Protein AF-0000000072325597 (afdb_homodimer)

pLDDT: mean 78.58, std 28.53, range [17.61, 98.69]

Sequence (348 aa):
MSVFYRLSKVTSPKAKGYGKWYPRAVITQTVDTEMLATIMQRNCTLKKADIVAVISELIETMADQLQDSKRVKLNGFGSFKIGIRGEGADSAADFSISKNIKGLHVLFQPEVKTDGSGLRQKTFITGCSVQEAPKNDVDTTKPANSGSNGGGNGGSTQPSNGGNGGGSHEPIGDMSVFYRLSKVTSPKAKGYGKWYPRAVITQTVDTEMLATIMQRNCTLKKADIVAVISELIETMADQLQDSKRVKLNGFGSFKIGIRGEGADSAADFSISKNIKGLHVLFQPEVKTDGSGLRQKTFITGCSVQEAPKNDVDTTKPANSGSNGGGNGGSTQPSNGGNGGGSHEPIGD

Radius of gyration: 39.29 Å; Cα contacts (8 Å, |Δi|>4): 545; chains: 2; bounding box: 82×111×163 Å

InterPro domains:
  IPR010992 Integration host factor (IHF)-like DNA-binding domain superfamily [G3DSA:4.10.520.10] (32-102)
  IPR010992 Integration host factor (IHF)-like DNA-binding domain superfamily [SSF47729] (31-90)
  IPR041607 HU domain fused to wHTH, Ig, or Glycine-rich motif [PF18291] (1-114)

Foldseek 3Di:
DAWAWDWDAACDPVDDRHRHIDTDTDDDDDDDLQNVLVVVVVVDVDHSVVSSVVVVVVVVVCVVQQVVQDWDQDPLFWIKHKDWDFADDPDPVRDDCVHTTPDMDMDTDFDWDQDPVRDTDTRPCVPHHYDYDDPPCPVPVPPPPPPPPPPPPDDPPPDDDDDDDDDDDDDPPD/DAWAWDWDAACDPPDDRHRHIDTDTDDDDDDDLQNVLVVVVVVDVDHSVVSSVVVVVVVVVCVVQQVVQHKDQDPLFWIKHKDWDFADDPDPVRDDCVHTTPDMDMDTDFDWDQDPVRDTDTRPCVPHHYDYDDPPCPVPVPPPPPPPPPPPPDDPDDDDDDDPDDDDDDDDDD

Structure (mmCIF, N/CA/C/O backbone):
data_AF-0000000072325597-model_v1
#
loop_
_entity.id
_entity.type
_entity.pdbx_description
1 polymer 'DNA-binding protein'
#
loop_
_atom_site.group_PDB
_atom_site.id
_atom_site.type_symbol
_atom_site.label_atom_id
_atom_site.label_alt_id
_atom_site.label_comp_id
_atom_site.label_asym_id
_atom_site.label_entity_id
_atom_site.label_seq_id
_atom_site.pdbx_PDB_ins_code
_atom_site.Cartn_x
_atom_site.Cartn_y
_atom_site.Cartn_z
_atom_site.occupancy
_atom_site.B_iso_or_equiv
_atom_site.auth_seq_id
_atom_site.auth_comp_id
_atom_site.auth_asym_id
_atom_site.auth_atom_id
_atom_site.pdbx_PDB_model_num
ATOM 1 N N . MET A 1 1 ? 23 -4.148 -0.071 1 81.75 1 MET A N 1
ATOM 2 C CA . MET A 1 1 ? 22.156 -3.223 -0.817 1 81.75 1 MET A CA 1
ATOM 3 C C . MET A 1 1 ? 21.594 -2.137 0.097 1 81.75 1 MET A C 1
ATOM 5 O O . MET A 1 1 ? 21.484 -2.34 1.306 1 81.75 1 MET A O 1
ATOM 9 N N . SER A 1 2 ? 21.562 -0.888 -0.411 1 92.44 2 SER A N 1
ATOM 10 C CA . SER A 1 2 ? 21.156 0.228 0.437 1 92.44 2 SER A CA 1
ATOM 11 C C . SER A 1 2 ? 20.125 1.109 -0.264 1 92.44 2 SER A C 1
ATOM 13 O O . SER A 1 2 ? 20.062 1.139 -1.494 1 92.44 2 SER A O 1
ATOM 15 N N . VAL A 1 3 ? 19.312 1.691 0.502 1 96.25 3 VAL A N 1
ATOM 16 C CA . VAL A 1 3 ? 18.422 2.744 0.017 1 96.25 3 VAL A CA 1
ATOM 17 C C . VAL A 1 3 ? 19.203 4.059 -0.093 1 96.25 3 VAL A C 1
ATOM 19 O O . VAL A 1 3 ? 19.859 4.484 0.863 1 96.25 3 VAL A O 1
ATOM 22 N N . PHE A 1 4 ? 19.125 4.656 -1.25 1 96.69 4 PHE A N 1
ATOM 23 C CA . PHE A 1 4 ? 19.844 5.898 -1.485 1 96.69 4 PHE A CA 1
ATOM 24 C C . PHE A 1 4 ? 19 7.105 -1.086 1 96.69 4 PHE A C 1
ATOM 26 O O . PHE A 1 4 ? 17.781 7.117 -1.303 1 96.69 4 PHE A O 1
ATOM 33 N N . TYR A 1 5 ? 19.766 8.094 -0.572 1 96.19 5 TYR A N 1
ATOM 34 C CA . TYR A 1 5 ? 19.094 9.352 -0.295 1 96.19 5 TYR A CA 1
ATOM 35 C C . TYR A 1 5 ? 19.875 10.531 -0.855 1 96.19 5 TYR A C 1
ATOM 37 O O . TYR A 1 5 ? 21.078 10.406 -1.137 1 96.19 5 TYR A O 1
ATOM 45 N N . ARG A 1 6 ? 19.172 11.641 -1.097 1 95.81 6 ARG A N 1
ATOM 46 C CA . ARG A 1 6 ? 19.734 12.945 -1.403 1 95.81 6 ARG A CA 1
ATOM 47 C C . ARG A 1 6 ? 19.141 14.023 -0.5 1 95.81 6 ARG A C 1
ATOM 49 O O . ARG A 1 6 ? 18 13.922 -0.079 1 95.81 6 ARG A O 1
ATOM 56 N N . LEU A 1 7 ? 20 14.977 -0.182 1 95.12 7 LEU A N 1
ATOM 57 C CA . LEU A 1 7 ? 19.516 16.062 0.651 1 95.12 7 LEU A CA 1
ATOM 58 C C . LEU A 1 7 ? 18.812 17.125 -0.197 1 95.12 7 LEU A C 1
ATOM 60 O O . LEU A 1 7 ? 19.297 17.484 -1.276 1 95.12 7 LEU A O 1
ATOM 64 N N . SER A 1 8 ? 17.719 17.484 0.233 1 94.5 8 SER A N 1
ATOM 65 C CA . SER A 1 8 ? 16.953 18.531 -0.444 1 94.5 8 SER A CA 1
ATOM 66 C C . SER A 1 8 ? 16.453 19.578 0.545 1 94.5 8 SER A C 1
ATOM 68 O O . SER A 1 8 ? 16 19.234 1.638 1 94.5 8 SER A O 1
ATOM 70 N N . LYS A 1 9 ? 16.578 20.828 0.106 1 94.62 9 LYS A N 1
ATOM 71 C CA . LYS A 1 9 ? 16.094 21.938 0.925 1 94.62 9 LYS A CA 1
ATOM 72 C C . LYS A 1 9 ? 14.617 22.219 0.658 1 94.62 9 LYS A C 1
ATOM 74 O O . LYS A 1 9 ? 14.18 22.234 -0.496 1 94.62 9 LYS A O 1
ATOM 79 N N . VAL A 1 10 ? 13.859 22.406 1.723 1 94.62 10 VAL A N 1
ATOM 80 C CA . VAL A 1 10 ? 12.461 22.781 1.576 1 94.62 10 VAL A CA 1
ATOM 81 C C . VAL A 1 10 ? 12.352 24.266 1.225 1 94.62 10 VAL A C 1
ATOM 83 O O . VAL A 1 10 ? 12.742 25.125 2.018 1 94.62 10 VAL A O 1
ATOM 86 N N . THR A 1 11 ? 11.805 24.562 0.086 1 93.75 11 THR A N 1
ATOM 87 C CA . THR A 1 11 ? 11.844 25.922 -0.42 1 93.75 11 THR A CA 1
ATOM 88 C C . THR A 1 11 ? 10.469 26.578 -0.325 1 93.75 11 THR A C 1
ATOM 90 O O . THR A 1 11 ? 10.344 27.797 -0.462 1 93.75 11 THR A O 1
ATOM 93 N N . SER A 1 12 ? 9.5 25.734 -0.138 1 92.38 12 SER A N 1
ATOM 94 C CA . SER A 1 12 ? 8.164 26.297 -0.008 1 92.38 12 SER A CA 1
ATOM 95 C C . SER A 1 12 ? 7.988 27 1.335 1 92.38 12 SER A C 1
ATOM 97 O O . SER A 1 12 ? 8.078 26.375 2.389 1 92.38 12 SER A O 1
ATOM 99 N N . PRO A 1 13 ? 7.621 28.328 1.318 1 92.69 13 PRO A N 1
ATOM 100 C CA . PRO A 1 13 ? 7.535 29.078 2.572 1 92.69 13 PRO A CA 1
ATOM 101 C C . PRO A 1 13 ? 6.406 28.594 3.477 1 92.69 13 PRO A C 1
ATOM 103 O O . PRO A 1 13 ? 6.473 28.766 4.695 1 92.69 13 PRO A O 1
ATOM 106 N N . LYS A 1 14 ? 5.441 27.953 2.984 1 93.5 14 LYS A N 1
ATOM 107 C CA . LYS A 1 14 ? 4.289 27.516 3.768 1 93.5 14 LYS A CA 1
ATOM 108 C C . LYS A 1 14 ? 4.516 26.109 4.328 1 93.5 14 LYS A C 1
ATOM 110 O O . LYS A 1 14 ? 3.771 25.656 5.207 1 93.5 14 LYS A O 1
ATOM 115 N N . ALA A 1 15 ? 5.52 25.5 3.869 1 91.06 15 ALA A N 1
ATOM 116 C CA . ALA A 1 15 ? 5.754 24.109 4.266 1 91.06 15 ALA A CA 1
ATOM 117 C C . ALA A 1 15 ? 6.406 24.031 5.645 1 91.06 15 ALA A C 1
ATOM 119 O O . ALA A 1 15 ? 7.211 24.906 6.004 1 91.06 15 ALA A O 1
ATOM 120 N N . LYS A 1 16 ? 5.953 22.891 6.355 1 88.25 16 LYS A N 1
ATOM 121 C CA . LYS A 1 16 ? 6.664 22.578 7.594 1 88.25 16 LYS A CA 1
ATOM 122 C C . LYS A 1 16 ? 8.141 22.297 7.324 1 88.25 16 LYS A C 1
ATOM 124 O O . LYS A 1 16 ? 8.469 21.516 6.43 1 88.25 16 LYS A O 1
ATOM 129 N N . GLY A 1 17 ? 9.102 23.047 7.934 1 92.06 17 GLY A N 1
ATOM 130 C CA . GLY A 1 17 ? 10.531 22.828 7.781 1 92.06 17 GLY A CA 1
ATOM 131 C C . GLY A 1 17 ? 11.156 23.734 6.738 1 92.06 17 GLY A C 1
ATOM 132 O O . GLY A 1 17 ? 12.211 23.406 6.188 1 92.06 17 GLY A O 1
ATOM 133 N N . TYR A 1 18 ? 10.406 24.766 6.445 1 93.44 18 TYR A N 1
ATOM 134 C CA . TYR A 1 18 ? 10.93 25.734 5.496 1 93.44 18 TYR A CA 1
ATOM 135 C C . TYR A 1 18 ? 12.391 26.047 5.785 1 93.44 18 TYR A C 1
ATOM 137 O O . TYR A 1 18 ? 12.766 26.328 6.926 1 93.44 18 TYR A O 1
ATOM 145 N N . GLY A 1 19 ? 13.164 25.906 4.672 1 94.38 19 GLY A N 1
ATOM 146 C CA . GLY A 1 19 ? 14.57 26.266 4.758 1 94.38 19 GLY A CA 1
ATOM 147 C C . GLY A 1 19 ? 15.445 25.156 5.289 1 94.38 19 GLY A C 1
ATOM 148 O O . GLY A 1 19 ? 16.672 25.266 5.293 1 94.38 19 GLY A O 1
ATOM 149 N N . LYS A 1 20 ? 14.844 24.062 5.746 1 96.38 20 LYS A N 1
ATOM 150 C CA . LYS A 1 20 ? 15.602 22.953 6.312 1 96.38 20 LYS A CA 1
ATOM 151 C C . LYS A 1 20 ? 15.898 21.906 5.254 1 96.38 20 LYS A C 1
ATOM 153 O O . LYS A 1 20 ? 15.273 21.891 4.191 1 96.38 20 LYS A O 1
ATOM 158 N N . TRP A 1 21 ? 16.922 21.188 5.551 1 95.62 21 TRP A N 1
ATOM 159 C CA . TRP A 1 21 ? 17.375 20.141 4.641 1 95.62 21 TRP A CA 1
ATOM 160 C C . TRP A 1 21 ? 16.906 18.766 5.113 1 95.62 21 TRP A C 1
ATOM 162 O O . TRP A 1 21 ? 17.125 18.391 6.266 1 95.62 21 TRP A O 1
ATOM 172 N N . TYR A 1 22 ? 16.266 18.031 4.191 1 96.5 22 TYR A N 1
ATOM 173 C CA . TYR A 1 22 ? 15.711 16.703 4.488 1 96.5 22 TYR A CA 1
ATOM 174 C C . TYR A 1 22 ? 16.312 15.648 3.57 1 96.5 22 TYR A C 1
ATOM 176 O O . TYR A 1 22 ? 16.656 15.938 2.424 1 96.5 22 TYR A O 1
ATOM 184 N N . PRO A 1 23 ? 16.453 14.43 4.141 1 95.5 23 PRO A N 1
ATOM 185 C CA . PRO A 1 23 ? 16.828 13.328 3.252 1 95.5 23 PRO A CA 1
ATOM 186 C C . PRO A 1 23 ? 15.648 12.836 2.398 1 95.5 23 PRO A C 1
ATOM 188 O O . PRO A 1 23 ? 14.586 12.523 2.93 1 95.5 23 PRO A O 1
ATOM 191 N N . ARG A 1 24 ? 15.922 12.82 1.156 1 95.06 24 ARG A N 1
ATOM 192 C CA . ARG A 1 24 ? 14.922 12.305 0.228 1 95.06 24 ARG A CA 1
ATOM 193 C C . ARG A 1 24 ? 15.406 11.016 -0.433 1 95.06 24 ARG A C 1
ATOM 195 O O . ARG A 1 24 ? 16.531 10.945 -0.911 1 95.06 24 ARG A O 1
ATOM 202 N N . ALA A 1 25 ? 14.492 10.07 -0.372 1 96.5 25 ALA A N 1
ATOM 203 C CA . ALA A 1 25 ? 14.852 8.805 -1.01 1 96.5 25 ALA A CA 1
ATOM 204 C C . ALA A 1 25 ? 14.992 8.969 -2.52 1 96.5 25 ALA A C 1
ATOM 206 O O . ALA A 1 25 ? 14.203 9.672 -3.148 1 96.5 25 ALA A O 1
ATOM 207 N N . VAL A 1 26 ? 16.016 8.312 -3.045 1 96.25 26 VAL A N 1
ATOM 208 C CA . VAL A 1 26 ? 16.25 8.328 -4.484 1 96.25 26 VAL A CA 1
ATOM 209 C C . VAL A 1 26 ? 15.922 6.965 -5.082 1 96.25 26 VAL A C 1
ATOM 211 O O . VAL A 1 26 ? 16.422 5.938 -4.625 1 96.25 26 VAL A O 1
ATOM 214 N N . ILE A 1 27 ? 15.07 7.027 -6.07 1 97.19 27 ILE A N 1
ATOM 215 C CA . ILE A 1 27 ? 14.742 5.805 -6.797 1 97.19 27 ILE A CA 1
ATOM 216 C C . ILE A 1 27 ? 15.688 5.641 -7.98 1 97.19 27 ILE A C 1
ATOM 218 O O . ILE A 1 27 ? 15.781 6.52 -8.844 1 97.19 27 ILE A O 1
ATOM 222 N N . THR A 1 28 ? 16.391 4.535 -8.07 1 96.12 28 THR A N 1
ATOM 223 C CA . THR A 1 28 ? 17.406 4.332 -9.086 1 96.12 28 THR A CA 1
ATOM 224 C C . THR A 1 28 ? 16.828 3.689 -10.336 1 96.12 28 THR A C 1
ATOM 226 O O . THR A 1 28 ? 17.281 3.955 -11.453 1 96.12 28 THR A O 1
ATOM 229 N N . GLN A 1 29 ? 15.914 2.801 -10.18 1 97.38 29 GLN A N 1
ATOM 230 C CA . GLN A 1 29 ? 15.305 2.059 -11.281 1 97.38 29 GLN A CA 1
ATOM 231 C C . GLN A 1 29 ? 13.914 1.549 -10.898 1 97.38 29 GLN A C 1
ATOM 233 O O . GLN A 1 29 ? 13.586 1.453 -9.711 1 97.38 29 GLN A O 1
ATOM 238 N N . THR A 1 30 ? 13.148 1.347 -11.914 1 98.44 30 THR A N 1
ATOM 239 C CA . THR A 1 30 ? 11.852 0.709 -11.727 1 98.44 30 THR A CA 1
ATOM 240 C C . THR A 1 30 ? 11.867 -0.722 -12.258 1 98.44 30 THR A C 1
ATOM 242 O O . THR A 1 30 ? 12.305 -0.966 -13.383 1 98.44 30 THR A O 1
ATOM 245 N N . VAL A 1 31 ? 11.484 -1.667 -11.438 1 98.56 31 VAL A N 1
ATOM 246 C CA . VAL A 1 31 ? 11.336 -3.068 -11.82 1 98.56 31 VAL A CA 1
ATOM 247 C C . VAL A 1 31 ? 9.852 -3.418 -11.922 1 98.56 31 VAL A C 1
ATOM 249 O O . VAL A 1 31 ? 9.086 -3.189 -10.984 1 98.56 31 VAL A O 1
ATOM 252 N N . ASP A 1 32 ? 9.469 -3.973 -13.055 1 98.5 32 ASP A N 1
ATOM 253 C CA . ASP A 1 32 ? 8.047 -4.27 -13.242 1 98.5 32 ASP A CA 1
ATOM 254 C C . ASP A 1 32 ? 7.785 -5.77 -13.117 1 98.5 32 ASP A C 1
ATOM 256 O O . ASP A 1 32 ? 8.695 -6.547 -12.82 1 98.5 32 ASP A O 1
ATOM 260 N N . THR A 1 33 ? 6.602 -6.16 -13.367 1 98.56 33 THR A N 1
ATOM 261 C CA . THR A 1 33 ? 6.145 -7.531 -13.164 1 98.56 33 THR A CA 1
ATOM 262 C C . THR A 1 33 ? 6.957 -8.5 -14.016 1 98.56 33 THR A C 1
ATOM 264 O O . THR A 1 33 ? 7.355 -9.57 -13.539 1 98.56 33 THR A O 1
ATOM 267 N N . GLU A 1 34 ? 7.219 -8.156 -15.219 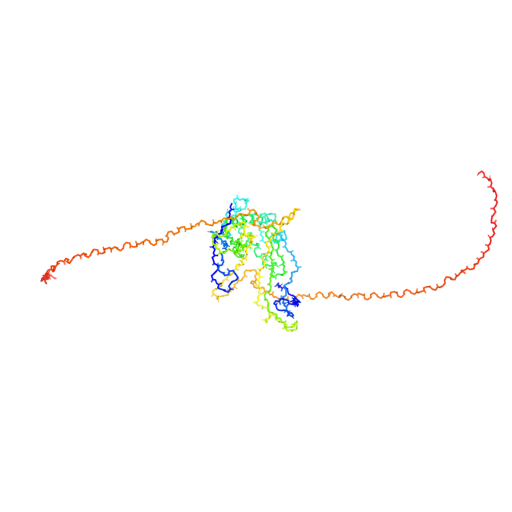1 98.31 34 GLU A N 1
ATOM 268 C CA . GLU A 1 34 ? 7.957 -9.023 -16.125 1 98.31 34 GLU A CA 1
ATOM 269 C C . GLU A 1 34 ? 9.391 -9.234 -15.641 1 98.31 34 GLU A C 1
ATOM 271 O O . GLU A 1 34 ? 9.906 -10.352 -15.68 1 98.31 34 GLU A O 1
ATOM 276 N N . MET A 1 35 ? 9.977 -8.172 -15.242 1 98.25 35 MET A N 1
ATOM 277 C CA . MET A 1 35 ? 11.344 -8.258 -14.727 1 98.25 35 MET A CA 1
ATOM 278 C C . MET A 1 35 ? 11.391 -9.086 -13.453 1 98.25 35 MET A C 1
ATOM 280 O O . MET A 1 35 ? 12.289 -9.914 -13.281 1 98.25 35 MET A O 1
ATOM 284 N N . LEU A 1 36 ? 10.414 -8.883 -12.57 1 98.56 36 LEU A N 1
ATOM 285 C CA . LEU A 1 36 ? 10.352 -9.68 -11.352 1 98.56 36 LEU A CA 1
ATOM 286 C C . LEU A 1 36 ? 10.172 -11.156 -11.672 1 98.56 36 LEU A C 1
ATOM 288 O O . LEU A 1 36 ? 10.828 -12.016 -11.07 1 98.56 36 LEU A O 1
ATOM 292 N N . ALA A 1 37 ? 9.328 -11.398 -12.633 1 98.5 37 ALA A N 1
ATOM 293 C CA . ALA A 1 37 ? 9.062 -12.781 -13.016 1 98.5 37 ALA A CA 1
ATOM 294 C C . ALA A 1 37 ? 10.328 -13.445 -13.555 1 98.5 37 ALA A C 1
ATOM 296 O O . ALA A 1 37 ? 10.562 -14.633 -13.32 1 98.5 37 ALA A O 1
ATOM 297 N N . THR A 1 38 ? 11.102 -12.711 -14.281 1 98.19 38 THR A N 1
ATOM 298 C CA . THR A 1 38 ? 12.367 -13.219 -14.805 1 98.19 38 THR A CA 1
ATOM 299 C C . THR A 1 38 ? 13.312 -13.578 -13.664 1 98.19 38 THR A C 1
ATOM 301 O O . THR A 1 38 ? 13.984 -14.617 -13.719 1 98.19 38 THR A O 1
ATOM 304 N N . ILE A 1 39 ? 13.375 -12.797 -12.672 1 97.75 39 ILE A N 1
ATOM 305 C CA . ILE A 1 39 ? 14.203 -13.07 -11.508 1 97.75 39 ILE A CA 1
ATOM 306 C C . ILE A 1 39 ? 13.664 -14.289 -10.766 1 97.75 39 ILE A C 1
ATOM 308 O O . ILE A 1 39 ? 14.43 -15.195 -10.406 1 97.75 39 ILE A O 1
ATOM 312 N N . MET A 1 40 ? 12.398 -14.32 -10.625 1 97.81 40 MET A N 1
ATOM 313 C CA . MET A 1 40 ? 11.758 -15.352 -9.805 1 97.81 40 MET A CA 1
ATOM 314 C C . MET A 1 40 ? 11.898 -16.719 -10.461 1 97.81 40 MET A C 1
ATOM 316 O O . MET A 1 40 ? 12.031 -17.734 -9.766 1 97.81 40 MET A O 1
ATOM 320 N N . GLN A 1 41 ? 11.805 -16.797 -11.758 1 96.56 41 GLN A N 1
ATOM 321 C CA . GLN A 1 41 ? 11.859 -18.094 -12.438 1 96.56 41 GLN A CA 1
ATOM 322 C C . GLN A 1 41 ? 13.203 -18.781 -12.211 1 96.56 41 GLN A C 1
ATOM 324 O O . GLN A 1 41 ? 13.32 -20 -12.375 1 96.56 41 GLN A O 1
ATOM 329 N N . ARG A 1 42 ? 14.172 -17.969 -11.812 1 94.19 42 ARG A N 1
ATOM 330 C CA . ARG A 1 42 ? 15.492 -18.531 -11.523 1 94.19 42 ARG A CA 1
ATOM 331 C C . ARG A 1 42 ? 15.516 -19.203 -10.156 1 94.19 42 ARG A C 1
ATOM 333 O O . ARG A 1 42 ? 16.375 -20.047 -9.883 1 94.19 42 ARG A O 1
ATOM 340 N N . ASN A 1 43 ? 14.547 -18.906 -9.352 1 89.94 43 ASN A N 1
ATOM 341 C CA . ASN A 1 43 ? 14.531 -19.375 -7.965 1 89.94 43 ASN A CA 1
ATOM 342 C C . ASN A 1 43 ? 13.406 -20.359 -7.719 1 89.94 43 ASN A C 1
ATOM 344 O O . ASN A 1 43 ? 13.242 -20.859 -6.605 1 89.94 43 ASN A O 1
ATOM 348 N N . CYS A 1 44 ? 12.641 -20.594 -8.719 1 87.56 44 CYS A N 1
ATOM 349 C CA . CYS A 1 44 ? 11.531 -21.516 -8.547 1 87.56 44 CYS A CA 1
ATOM 350 C C . CYS A 1 44 ? 11.398 -22.438 -9.758 1 87.56 44 CYS A C 1
ATOM 352 O O . CYS A 1 44 ? 12.164 -22.328 -10.719 1 87.56 44 CYS A O 1
ATOM 354 N N . THR A 1 45 ? 10.383 -23.422 -9.703 1 90.81 45 THR A N 1
ATOM 355 C CA . THR A 1 45 ? 10.203 -24.406 -10.758 1 90.81 45 THR A CA 1
ATOM 356 C C . THR A 1 45 ? 9.25 -23.875 -11.828 1 90.81 45 THR A C 1
ATOM 358 O O . THR A 1 45 ? 9.125 -24.469 -12.906 1 90.81 45 THR A O 1
ATOM 361 N N . LEU A 1 46 ? 8.664 -22.75 -11.586 1 94.81 46 LEU A N 1
ATOM 362 C CA . LEU A 1 46 ? 7.703 -22.188 -12.531 1 94.81 46 LEU A CA 1
ATOM 363 C C . LEU A 1 46 ? 8.398 -21.281 -13.547 1 94.81 46 LEU A C 1
ATOM 365 O O . LEU A 1 46 ? 9.414 -20.656 -13.227 1 94.81 46 LEU A O 1
ATOM 369 N N . LYS A 1 47 ? 7.801 -21.281 -14.688 1 95.25 47 LYS A N 1
ATOM 370 C CA . LYS A 1 47 ? 8.305 -20.406 -15.734 1 95.25 47 LYS A CA 1
ATOM 371 C C . LYS A 1 47 ? 7.699 -19.016 -15.617 1 95.25 47 LYS A C 1
ATOM 373 O O . LYS A 1 47 ? 6.668 -18.828 -14.969 1 95.25 47 LYS A O 1
ATOM 378 N N . LYS A 1 48 ? 8.328 -18.141 -16.359 1 96.81 48 LYS A N 1
ATOM 379 C CA . LYS A 1 48 ? 7.945 -16.734 -16.344 1 96.81 48 LYS A CA 1
ATOM 380 C C . LYS A 1 48 ? 6.457 -16.562 -16.641 1 96.81 48 LYS A C 1
ATOM 382 O O . LYS A 1 48 ? 5.758 -15.828 -15.93 1 96.81 48 LYS A O 1
ATOM 387 N N . ALA A 1 49 ? 5.992 -17.219 -17.625 1 95.12 49 ALA A N 1
ATOM 388 C CA . ALA A 1 49 ? 4.602 -17.094 -18.047 1 95.12 49 ALA A CA 1
ATOM 389 C C . ALA A 1 49 ? 3.648 -17.531 -16.938 1 95.12 49 ALA A C 1
ATOM 391 O O . ALA A 1 49 ? 2.592 -16.922 -16.75 1 95.12 49 ALA A O 1
ATOM 392 N N . ASP A 1 50 ? 3.996 -18.594 -16.234 1 95.06 50 ASP A N 1
ATOM 393 C CA . ASP A 1 50 ? 3.17 -19.094 -15.133 1 95.06 50 ASP A CA 1
ATOM 394 C C . ASP A 1 50 ? 3.166 -18.109 -13.961 1 95.06 50 ASP A C 1
ATOM 396 O O . ASP A 1 50 ? 2.129 -17.891 -13.336 1 95.06 50 ASP A O 1
ATOM 400 N N . ILE A 1 51 ? 4.328 -17.484 -13.656 1 97.12 51 ILE A N 1
ATOM 401 C CA . ILE A 1 51 ? 4.457 -16.547 -12.547 1 97.12 51 ILE A CA 1
ATOM 402 C C . ILE A 1 51 ? 3.613 -15.305 -12.828 1 97.12 51 ILE A C 1
ATOM 404 O O . ILE A 1 51 ? 2.855 -14.859 -11.961 1 97.12 51 ILE A O 1
ATOM 408 N N . VAL A 1 52 ? 3.654 -14.812 -14.008 1 96.94 52 VAL A N 1
ATOM 409 C CA . VAL A 1 52 ? 2.875 -13.641 -14.398 1 96.94 52 VAL A CA 1
ATOM 410 C C . VAL A 1 52 ? 1.384 -13.953 -14.297 1 96.94 52 VAL A C 1
ATOM 412 O O . VAL A 1 52 ? 0.6 -13.125 -13.828 1 96.94 52 VAL A O 1
ATOM 415 N N . ALA A 1 53 ? 1.039 -15.094 -14.68 1 95.88 53 ALA A N 1
ATOM 416 C CA . ALA A 1 53 ? -0.358 -15.516 -14.609 1 95.88 53 ALA A CA 1
ATOM 417 C C . ALA A 1 53 ? -0.844 -15.555 -13.164 1 95.88 53 ALA A C 1
ATOM 419 O O . ALA A 1 53 ? -1.957 -15.117 -12.867 1 95.88 53 ALA A O 1
ATOM 420 N N . VAL A 1 54 ? -0.041 -16.078 -12.297 1 96.94 54 VAL A N 1
ATOM 421 C CA . VAL A 1 54 ? -0.404 -16.172 -10.883 1 96.94 54 VAL A CA 1
ATOM 422 C C . VAL A 1 54 ? -0.543 -14.773 -10.289 1 96.94 54 VAL A C 1
ATOM 424 O O . VAL A 1 54 ? -1.497 -14.5 -9.555 1 96.94 54 VAL A O 1
ATOM 427 N N . ILE A 1 55 ? 0.381 -13.859 -10.594 1 97.5 55 ILE A N 1
ATOM 428 C CA . ILE A 1 55 ? 0.336 -12.492 -10.086 1 97.5 55 ILE A CA 1
ATOM 429 C C . ILE A 1 55 ? -0.917 -11.789 -10.594 1 97.5 55 ILE A C 1
ATOM 431 O O . ILE A 1 55 ? -1.621 -11.125 -9.836 1 97.5 55 ILE A O 1
ATOM 435 N N . SER A 1 56 ? -1.207 -12.008 -11.805 1 96.44 56 SER A N 1
ATOM 436 C CA . SER A 1 56 ? -2.402 -11.406 -12.391 1 96.44 56 SER A CA 1
ATOM 437 C C . SER A 1 56 ? -3.668 -11.938 -11.727 1 96.44 56 SER A C 1
ATOM 439 O O . SER A 1 56 ? -4.586 -11.172 -11.43 1 96.44 56 SER A O 1
ATOM 441 N N . GLU A 1 57 ? -3.73 -13.234 -11.562 1 97.19 57 GLU A N 1
ATOM 442 C CA . GLU A 1 57 ? -4.883 -13.836 -10.891 1 97.19 57 GLU A CA 1
ATOM 443 C C . GLU A 1 57 ? -5.004 -13.328 -9.461 1 97.19 57 GLU A C 1
ATOM 445 O O . GLU A 1 57 ? -6.113 -13.133 -8.961 1 97.19 57 GLU A O 1
ATOM 450 N N . LEU A 1 58 ? -3.895 -13.188 -8.766 1 97.88 58 LEU A N 1
ATOM 451 C CA . LEU A 1 58 ? -3.896 -12.648 -7.41 1 97.88 58 LEU A CA 1
ATOM 452 C C . LEU A 1 58 ? -4.551 -11.273 -7.375 1 97.88 58 LEU A C 1
ATOM 454 O O . LEU A 1 58 ? -5.391 -11 -6.516 1 97.88 58 LEU A O 1
ATOM 458 N N . ILE A 1 59 ? -4.219 -10.414 -8.281 1 96.75 59 ILE A N 1
ATOM 459 C CA . ILE A 1 59 ? -4.738 -9.055 -8.359 1 96.75 59 ILE A CA 1
ATOM 460 C C . ILE A 1 59 ? -6.258 -9.086 -8.523 1 96.75 59 ILE A C 1
ATOM 462 O O . ILE A 1 59 ? -6.98 -8.375 -7.824 1 96.75 59 ILE A O 1
ATOM 466 N N . GLU A 1 60 ? -6.703 -9.953 -9.398 1 95.56 60 GLU A N 1
ATOM 467 C CA . GLU A 1 60 ? -8.133 -10.07 -9.648 1 95.56 60 GLU A CA 1
ATOM 468 C C . GLU A 1 60 ? -8.867 -10.586 -8.414 1 95.56 60 GLU A C 1
ATOM 470 O O . GLU A 1 60 ? -9.922 -10.062 -8.047 1 95.56 60 GLU A O 1
ATOM 475 N N . THR A 1 61 ? -8.352 -11.625 -7.875 1 97.25 61 THR A N 1
ATOM 476 C CA . THR A 1 61 ? -8.977 -12.211 -6.695 1 97.25 61 THR A CA 1
ATOM 477 C C . THR A 1 61 ? -8.977 -11.219 -5.535 1 97.25 61 THR A C 1
ATOM 479 O O . THR A 1 61 ? -9.961 -11.109 -4.809 1 97.25 61 THR A O 1
ATOM 482 N N . MET A 1 62 ? -7.887 -10.461 -5.328 1 97.81 62 MET A N 1
ATOM 483 C CA . MET A 1 62 ? -7.82 -9.43 -4.293 1 97.81 62 MET A CA 1
ATOM 484 C C . MET A 1 62 ? -8.875 -8.359 -4.531 1 97.81 62 MET A C 1
ATOM 486 O O . MET A 1 62 ? -9.539 -7.914 -3.59 1 97.81 62 MET A O 1
ATOM 490 N N . ALA A 1 63 ? -8.984 -7.941 -5.777 1 95.94 63 ALA A N 1
ATOM 491 C CA . ALA A 1 63 ? -9.984 -6.93 -6.113 1 95.94 63 ALA A CA 1
ATOM 492 C C . ALA A 1 63 ? -11.383 -7.375 -5.691 1 95.94 63 ALA A C 1
ATOM 494 O O . ALA A 1 63 ? -12.125 -6.605 -5.078 1 95.94 63 ALA A O 1
ATOM 495 N N . ASP A 1 64 ? -11.656 -8.609 -5.953 1 96.06 64 ASP A N 1
ATOM 496 C CA . ASP A 1 64 ? -12.961 -9.156 -5.609 1 96.06 64 ASP A CA 1
ATOM 497 C C . ASP A 1 64 ? -13.188 -9.125 -4.098 1 96.06 64 ASP A C 1
ATOM 499 O O . ASP A 1 64 ? -14.266 -8.734 -3.637 1 96.06 64 ASP A O 1
ATOM 503 N N . GLN A 1 65 ? -12.188 -9.586 -3.387 1 97.38 65 GLN A N 1
ATOM 504 C CA . GLN A 1 65 ? -12.32 -9.648 -1.934 1 97.38 65 GLN A CA 1
ATOM 505 C C . GLN A 1 65 ? -12.43 -8.242 -1.335 1 97.38 65 GLN A C 1
ATOM 507 O O . GLN A 1 65 ? -13.258 -8.008 -0.449 1 97.38 65 GLN A O 1
ATOM 512 N N . LEU A 1 66 ? -11.648 -7.301 -1.804 1 97.62 66 LEU A N 1
ATOM 513 C CA . LEU A 1 66 ? -11.656 -5.93 -1.301 1 97.62 66 LEU A CA 1
ATOM 514 C C . LEU A 1 66 ? -12.992 -5.258 -1.587 1 97.62 66 LEU A C 1
ATOM 516 O O . LEU A 1 66 ? -13.539 -4.555 -0.73 1 97.62 66 LEU A O 1
ATOM 520 N N . GLN A 1 67 ? -13.562 -5.5 -2.762 1 96.25 67 GLN A N 1
ATOM 521 C CA . GLN A 1 67 ? -14.82 -4.875 -3.164 1 96.25 67 GLN A CA 1
ATOM 522 C C . GLN A 1 67 ? -16 -5.496 -2.424 1 96.25 67 GLN A C 1
ATOM 524 O O . GLN A 1 67 ? -17.109 -4.969 -2.469 1 96.25 67 GLN A O 1
ATOM 529 N N . ASP A 1 68 ? -15.711 -6.594 -1.8 1 96.44 68 ASP A N 1
ATOM 530 C CA . ASP A 1 68 ? -16.703 -7.223 -0.928 1 96.44 68 ASP A CA 1
ATOM 531 C C . ASP A 1 68 ? -16.5 -6.797 0.525 1 96.44 68 ASP A C 1
ATOM 533 O O . ASP A 1 68 ? -16.828 -7.543 1.447 1 96.44 68 ASP A O 1
ATOM 537 N N . SER A 1 69 ? -15.844 -5.676 0.709 1 97.31 69 SER A N 1
ATOM 538 C CA . SER A 1 69 ? -15.625 -5.02 1.996 1 97.31 69 SER A CA 1
ATOM 539 C C . SER A 1 69 ? -14.773 -5.879 2.918 1 97.31 69 SER A C 1
ATOM 541 O O . SER A 1 69 ? -14.984 -5.902 4.133 1 97.31 69 SER A O 1
ATOM 543 N N . LYS A 1 70 ? -13.906 -6.699 2.346 1 98 70 LYS A N 1
ATOM 544 C CA . LYS A 1 70 ? -12.992 -7.508 3.143 1 98 70 LYS A CA 1
ATOM 545 C C . LYS A 1 70 ? -11.594 -6.895 3.178 1 98 70 LYS A C 1
ATOM 547 O O . LYS A 1 70 ? -11.266 -6.051 2.342 1 98 70 LYS A O 1
ATOM 552 N N . ARG A 1 71 ? -10.906 -7.281 4.207 1 98.69 71 ARG A N 1
ATOM 553 C CA . ARG A 1 71 ? -9.469 -7.031 4.27 1 98.69 71 ARG A CA 1
ATOM 554 C C . ARG A 1 71 ? -8.68 -8.195 3.684 1 98.69 71 ARG A C 1
ATOM 556 O O . ARG A 1 71 ? -9.008 -9.359 3.936 1 98.69 71 ARG A O 1
ATOM 563 N N . VAL A 1 72 ? -7.703 -7.867 2.891 1 98.69 72 VAL A N 1
ATOM 564 C CA . VAL A 1 72 ? -6.812 -8.883 2.342 1 98.69 72 VAL A CA 1
ATOM 565 C C . VAL A 1 72 ? -5.449 -8.805 3.023 1 98.69 72 VAL A C 1
ATOM 567 O O . VAL A 1 72 ? -4.781 -7.77 2.963 1 98.69 72 VAL A O 1
ATOM 570 N N . LYS A 1 73 ? -5.105 -9.844 3.686 1 98.44 73 LYS A N 1
ATOM 571 C CA . LYS A 1 73 ? -3.807 -9.922 4.344 1 98.44 73 LYS A CA 1
ATOM 572 C C . LYS A 1 73 ? -2.883 -10.891 3.619 1 98.44 73 LYS A C 1
ATOM 574 O O . LYS A 1 73 ? -3.086 -12.109 3.674 1 98.44 73 LYS A O 1
ATOM 579 N N . LEU A 1 74 ? -1.911 -10.375 2.961 1 98.19 74 LEU A N 1
ATOM 580 C CA . LEU A 1 74 ? -0.844 -11.211 2.424 1 98.19 74 LEU A CA 1
ATOM 581 C C . LEU A 1 74 ? 0.258 -11.422 3.457 1 98.19 74 LEU A C 1
ATOM 583 O O . LEU A 1 74 ? 0.965 -10.477 3.812 1 98.19 74 LEU A O 1
ATOM 587 N N . ASN A 1 75 ? 0.401 -12.633 3.857 1 96.44 75 ASN A N 1
ATOM 588 C CA . ASN A 1 75 ? 1.36 -12.953 4.91 1 96.44 75 ASN A CA 1
ATOM 589 C C . ASN A 1 75 ? 2.787 -12.609 4.492 1 96.44 75 ASN A C 1
ATOM 591 O O . ASN A 1 75 ? 3.244 -13.031 3.43 1 96.44 75 ASN A O 1
ATOM 595 N N . GLY A 1 76 ? 3.449 -11.828 5.352 1 94.31 76 GLY A N 1
ATOM 596 C CA . GLY A 1 76 ? 4.805 -11.406 5.043 1 94.31 76 GLY A CA 1
ATOM 597 C C . GLY A 1 76 ? 4.859 -10.188 4.141 1 94.31 76 GLY A C 1
ATOM 598 O O . GLY A 1 76 ? 5.941 -9.688 3.824 1 94.31 76 GLY A O 1
ATOM 599 N N . PHE A 1 77 ? 3.805 -9.734 3.766 1 96.75 77 PHE A N 1
ATOM 600 C CA . PHE A 1 77 ? 3.678 -8.594 2.867 1 96.75 77 PHE A CA 1
ATOM 601 C C . PHE A 1 77 ? 2.975 -7.434 3.561 1 96.75 77 PHE A C 1
ATOM 603 O O . PHE A 1 77 ? 3.615 -6.457 3.949 1 96.75 77 PHE A O 1
ATOM 610 N N . GLY A 1 78 ? 1.747 -7.59 3.85 1 97.25 78 GLY A N 1
ATOM 611 C CA . GLY A 1 78 ? 0.915 -6.559 4.449 1 97.25 78 GLY A CA 1
ATOM 612 C C . GLY A 1 78 ? -0.567 -6.773 4.207 1 97.25 78 GLY A C 1
ATOM 613 O O . GLY A 1 78 ? -0.978 -7.836 3.738 1 97.25 78 GLY A O 1
ATOM 614 N N . SER A 1 79 ? -1.293 -5.754 4.625 1 97.94 79 SER A N 1
ATOM 615 C CA . SER A 1 79 ? -2.742 -5.844 4.484 1 97.94 79 SER A CA 1
ATOM 616 C C . SER A 1 79 ? -3.289 -4.703 3.633 1 97.94 79 SER A C 1
ATOM 618 O O . SER A 1 79 ? -2.705 -3.619 3.59 1 97.94 79 SER A O 1
ATOM 620 N N . PHE A 1 80 ? -4.383 -4.988 2.965 1 98.12 80 PHE A N 1
ATOM 621 C CA . PHE A 1 80 ? -5.082 -4.047 2.094 1 98.12 80 PHE A CA 1
ATOM 622 C C . PHE A 1 80 ? -6.555 -3.957 2.471 1 98.12 80 PHE A C 1
ATOM 624 O O . PHE A 1 80 ? -7.188 -4.969 2.783 1 98.12 80 PHE A O 1
ATOM 631 N N . LYS A 1 81 ? -7.043 -2.824 2.4 1 97.81 81 LYS A N 1
ATOM 632 C CA . LYS A 1 81 ? -8.469 -2.6 2.588 1 97.81 81 LYS A CA 1
ATOM 633 C C . LYS A 1 81 ? -8.93 -1.342 1.855 1 97.81 81 LYS A C 1
ATOM 635 O O . LYS A 1 81 ? -8.109 -0.503 1.477 1 97.81 81 LYS A O 1
ATOM 640 N N . ILE A 1 82 ? -10.203 -1.253 1.69 1 96.94 82 ILE A N 1
ATOM 641 C CA . ILE A 1 82 ? -10.742 -0.075 1.022 1 96.94 82 ILE A CA 1
ATOM 642 C C . ILE A 1 82 ? -11.203 0.942 2.064 1 96.94 82 ILE A C 1
ATOM 644 O O . ILE A 1 82 ? -11.867 0.583 3.043 1 96.94 82 ILE A O 1
ATOM 648 N N . GLY A 1 83 ? -10.758 2.131 1.896 1 96.38 83 GLY A N 1
ATOM 649 C CA . GLY A 1 83 ? -11.227 3.25 2.697 1 96.38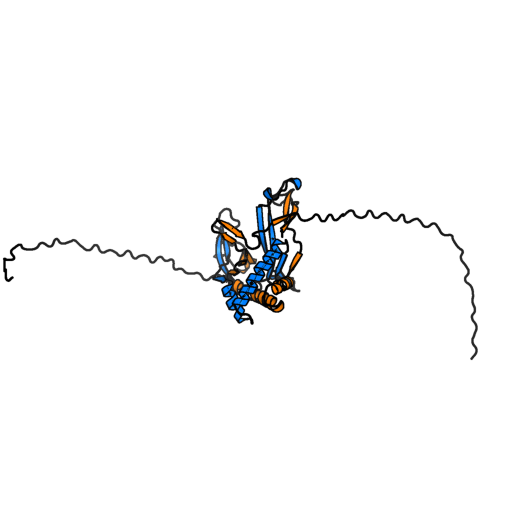 83 GLY A CA 1
ATOM 650 C C . GLY A 1 83 ? -12.188 4.16 1.95 1 96.38 83 GLY A C 1
ATOM 651 O O . GLY A 1 83 ? -12.312 4.062 0.728 1 96.38 83 GLY A O 1
ATOM 652 N N . ILE A 1 84 ? -12.867 5.051 2.746 1 95.12 84 ILE A N 1
ATOM 653 C CA . ILE A 1 84 ? -13.844 5.977 2.189 1 95.12 84 ILE A CA 1
ATOM 654 C C . ILE A 1 84 ? -13.43 7.414 2.5 1 95.12 84 ILE A C 1
ATOM 656 O O . ILE A 1 84 ? -13.117 7.742 3.646 1 95.12 84 ILE A O 1
ATOM 660 N N . ARG A 1 85 ? -13.328 8.125 1.449 1 94.38 85 ARG A N 1
ATOM 661 C CA . ARG A 1 85 ? -13.18 9.57 1.601 1 94.38 85 ARG A CA 1
ATOM 662 C C . ARG A 1 85 ? -14.539 10.258 1.651 1 94.38 85 ARG A C 1
ATOM 664 O O . ARG A 1 85 ? -15.32 10.172 0.703 1 94.38 85 ARG A O 1
ATOM 671 N N . GLY A 1 86 ? -14.789 10.906 2.746 1 94.31 86 GLY A N 1
ATOM 672 C CA . GLY A 1 86 ? -16.094 11.523 2.898 1 94.31 86 GLY A CA 1
ATOM 673 C C . GLY A 1 86 ? -16.047 12.914 3.498 1 94.31 86 GLY A C 1
ATOM 674 O O . GLY A 1 86 ? -15.016 13.32 4.047 1 94.31 86 GLY A O 1
ATOM 675 N N . GLU A 1 87 ? -17.141 13.625 3.281 1 95 87 GLU A N 1
ATOM 676 C CA . GLU A 1 87 ? -17.391 14.906 3.932 1 95 87 GLU A CA 1
ATOM 677 C C . GLU A 1 87 ? -18.359 14.75 5.102 1 95 87 GLU A C 1
ATOM 679 O O . GLU A 1 87 ? -19.312 13.969 5.023 1 95 87 GLU A O 1
ATOM 684 N N . GLY A 1 88 ? -18.047 15.531 6.062 1 94.81 88 GLY A N 1
ATOM 685 C CA . GLY A 1 88 ? -18.859 15.422 7.262 1 94.81 88 GLY A CA 1
ATOM 686 C C . GLY A 1 88 ? -20.266 15.953 7.078 1 94.81 88 GLY A C 1
ATOM 687 O O . GLY A 1 88 ? -20.469 16.984 6.426 1 94.81 88 GLY A O 1
ATOM 688 N N . ALA A 1 89 ? -21.234 15.203 7.641 1 96.38 89 ALA A N 1
ATOM 689 C CA . ALA A 1 89 ? -22.625 15.656 7.73 1 96.38 89 ALA A CA 1
ATOM 690 C C . ALA A 1 89 ? -22.938 16.203 9.125 1 96.38 89 ALA A C 1
ATOM 692 O O . ALA A 1 89 ? -22.359 15.75 10.117 1 96.38 89 ALA A O 1
ATOM 693 N N . ASP A 1 90 ? -23.828 17.125 9.188 1 95.38 90 ASP A N 1
ATOM 694 C CA . ASP A 1 90 ? -24.156 17.75 10.477 1 95.38 90 ASP A CA 1
ATOM 695 C C . ASP A 1 90 ? -24.891 16.75 11.383 1 95.38 90 ASP A C 1
ATOM 697 O O . ASP A 1 90 ? -24.766 16.828 12.609 1 95.38 90 ASP A O 1
ATOM 701 N N . SER A 1 91 ? -25.656 15.859 10.797 1 94.06 91 SER A N 1
ATOM 702 C CA . SER A 1 91 ? -26.328 14.781 11.508 1 94.06 91 SER A CA 1
ATOM 703 C C . SER A 1 91 ? -26.391 13.508 10.664 1 94.06 91 SER A C 1
ATOM 705 O O . SER A 1 91 ? -26.141 13.555 9.453 1 94.06 91 SER A O 1
ATOM 707 N N . ALA A 1 92 ? -26.703 12.406 11.336 1 92 92 ALA A N 1
ATOM 708 C CA . ALA A 1 92 ? -26.844 11.141 10.625 1 92 92 ALA A CA 1
ATOM 709 C C . ALA A 1 92 ? -27.953 11.227 9.57 1 92 92 ALA A C 1
ATOM 711 O O . ALA A 1 92 ? -27.844 10.641 8.492 1 92 92 ALA A O 1
ATOM 712 N N . ALA A 1 93 ? -29 11.961 9.82 1 93.94 93 ALA A N 1
ATOM 713 C CA . ALA A 1 93 ? -30.141 12.109 8.938 1 93.94 93 ALA A CA 1
ATOM 714 C C . ALA A 1 93 ? -29.781 12.93 7.699 1 93.94 93 ALA A C 1
ATOM 716 O O . ALA A 1 93 ? -30.375 12.75 6.633 1 93.94 93 ALA A O 1
ATOM 717 N N . ASP A 1 94 ? -28.797 13.719 7.836 1 95 94 ASP A N 1
ATOM 718 C CA . ASP A 1 94 ? -28.391 14.609 6.758 1 95 94 ASP A CA 1
ATOM 719 C C . ASP A 1 94 ? -27.391 13.93 5.824 1 95 94 ASP A C 1
ATOM 721 O O . ASP A 1 94 ? -27.016 14.492 4.789 1 95 94 ASP A O 1
ATOM 725 N N . PHE A 1 95 ? -27.031 12.719 6.191 1 95.5 95 PHE A N 1
ATOM 726 C CA . PHE A 1 95 ? -26 12.039 5.406 1 95.5 95 PHE A CA 1
ATOM 727 C C . PHE A 1 95 ? -26.609 11.445 4.137 1 95.5 95 PHE A C 1
ATOM 729 O O . PHE A 1 95 ? -27.688 10.867 4.168 1 95.5 95 PHE A O 1
ATOM 736 N N . SER A 1 96 ? -25.922 11.633 3.031 1 94.75 96 SER A N 1
ATOM 737 C CA . SER A 1 96 ? -26.25 10.945 1.788 1 94.75 96 SER A CA 1
ATOM 738 C C . SER A 1 96 ? -24.984 10.516 1.048 1 94.75 96 SER A C 1
ATOM 740 O O . SER A 1 96 ? -23.969 11.211 1.095 1 94.75 96 SER A O 1
ATOM 742 N N . ILE A 1 97 ? -25.109 9.5 0.338 1 92.12 97 ILE A N 1
ATOM 743 C CA . ILE A 1 97 ? -23.969 8.922 -0.381 1 92.12 97 ILE A CA 1
ATOM 744 C C . ILE A 1 97 ? -23.484 9.906 -1.442 1 92.12 97 ILE A C 1
ATOM 746 O O . ILE A 1 97 ? -22.297 10.188 -1.54 1 92.12 97 ILE A O 1
ATOM 750 N N . SER A 1 98 ? -24.422 10.461 -2.131 1 93.19 98 SER A N 1
ATOM 751 C CA . SER A 1 98 ? -24.078 11.344 -3.24 1 93.19 98 SER A CA 1
ATOM 752 C C . SER A 1 98 ? -23.406 12.625 -2.74 1 93.19 98 SER A C 1
ATOM 754 O O . SER A 1 98 ? -22.516 13.156 -3.389 1 93.19 98 SER A O 1
ATOM 756 N N . LYS A 1 99 ? -23.797 13.031 -1.613 1 93.75 99 LYS A N 1
ATOM 757 C CA . LYS A 1 99 ? -23.312 14.312 -1.101 1 93.75 99 LYS A CA 1
ATOM 758 C C . LYS A 1 99 ? -22.062 14.125 -0.251 1 93.75 99 LYS A C 1
ATOM 760 O O . LYS A 1 99 ? -21.141 14.953 -0.292 1 93.75 99 LYS A O 1
ATOM 765 N N . ASN A 1 100 ? -22.031 13.047 0.469 1 95.94 100 ASN A N 1
ATOM 766 C CA . ASN A 1 100 ? -21.047 12.984 1.548 1 95.94 100 ASN A CA 1
ATOM 767 C C . ASN A 1 100 ? -19.938 11.984 1.24 1 95.94 100 ASN A C 1
ATOM 769 O O . ASN A 1 100 ? -18.891 11.977 1.905 1 95.94 100 ASN A O 1
ATOM 773 N N . ILE A 1 101 ? -20.047 11.148 0.268 1 94.44 101 ILE A N 1
ATOM 774 C CA . ILE A 1 101 ? -18.969 10.258 -0.132 1 94.44 101 ILE A CA 1
ATOM 775 C C . ILE A 1 101 ? -18.25 10.828 -1.36 1 94.44 101 ILE A C 1
ATOM 777 O O . ILE A 1 101 ? -18.859 10.938 -2.434 1 94.44 101 ILE A O 1
ATOM 781 N N . LYS A 1 102 ? -17.031 11.148 -1.211 1 93.25 102 LYS A N 1
ATOM 782 C CA . LYS A 1 102 ? -16.266 11.812 -2.266 1 93.25 102 LYS A CA 1
ATOM 783 C C . LYS A 1 102 ? -15.461 10.797 -3.08 1 93.25 102 LYS A C 1
ATOM 785 O O . LYS A 1 102 ? -15.055 11.086 -4.207 1 93.25 102 LYS A O 1
ATOM 790 N N . GLY A 1 103 ? -15.227 9.609 -2.443 1 92.62 103 GLY A N 1
ATOM 791 C CA . GLY A 1 103 ? -14.484 8.602 -3.189 1 92.62 103 GLY A CA 1
ATOM 792 C C . GLY A 1 103 ? -14 7.457 -2.324 1 92.62 103 GLY A C 1
ATOM 793 O O . GLY A 1 103 ? -14.18 7.473 -1.104 1 92.62 103 GLY A O 1
ATOM 794 N N . LEU A 1 104 ? -13.492 6.465 -3.049 1 93.75 104 LEU A N 1
ATOM 795 C CA . LEU A 1 104 ? -12.898 5.301 -2.406 1 93.75 104 LEU A CA 1
ATOM 796 C C . LEU A 1 104 ? -11.398 5.23 -2.695 1 93.75 104 LEU A C 1
ATOM 798 O O . LEU A 1 104 ? -10.93 5.793 -3.686 1 93.75 104 LEU A O 1
ATOM 802 N N . HIS A 1 105 ? -10.664 4.625 -1.786 1 94.56 105 HIS A N 1
ATOM 803 C CA . HIS A 1 105 ? -9.242 4.391 -2.008 1 94.56 105 HIS A CA 1
ATOM 804 C C . HIS A 1 105 ? -8.781 3.123 -1.301 1 94.56 105 HIS A C 1
ATOM 806 O O . HIS A 1 105 ? -9.445 2.641 -0.38 1 94.56 105 HIS A O 1
ATOM 812 N N . VAL A 1 106 ? -7.617 2.67 -1.788 1 96.25 106 VAL A N 1
ATOM 813 C CA . VAL A 1 106 ? -7.055 1.465 -1.189 1 96.25 106 VAL A CA 1
ATOM 814 C C . VAL A 1 106 ? -5.977 1.847 -0.176 1 96.25 106 VAL A C 1
ATOM 816 O O . VAL A 1 106 ? -5.137 2.709 -0.448 1 96.25 106 VAL A O 1
ATOM 819 N N . LEU A 1 107 ? -6.09 1.256 0.955 1 96.38 107 LEU A N 1
ATOM 820 C CA . LEU A 1 107 ? -5.102 1.451 2.012 1 96.38 107 LEU A CA 1
ATOM 821 C C . LEU A 1 107 ? -4.215 0.22 2.16 1 96.38 107 LEU A C 1
ATOM 823 O O . LEU A 1 107 ? -4.695 -0.912 2.062 1 96.38 107 LEU A O 1
ATOM 827 N N . PHE A 1 108 ? -2.975 0.504 2.303 1 96.88 108 PHE A N 1
ATOM 828 C CA . PHE A 1 108 ? -1.981 -0.545 2.504 1 96.88 108 PHE A CA 1
ATOM 829 C C . PHE A 1 108 ? -1.253 -0.355 3.828 1 96.88 108 PHE A C 1
ATOM 831 O O . PHE A 1 108 ? -0.814 0.752 4.148 1 96.88 108 PHE A O 1
ATOM 838 N N . GLN A 1 109 ? -1.201 -1.496 4.516 1 95.94 109 GLN A N 1
ATOM 839 C CA . GLN A 1 109 ? -0.427 -1.519 5.754 1 95.94 109 GLN A CA 1
ATOM 840 C C . GLN A 1 109 ? 0.61 -2.639 5.734 1 95.94 109 GLN A C 1
ATOM 842 O O . GLN A 1 109 ? 0.263 -3.814 5.859 1 95.94 109 GLN A O 1
ATOM 847 N N . PRO A 1 110 ? 1.864 -2.242 5.641 1 95.06 110 PRO A N 1
ATOM 848 C CA . PRO A 1 110 ? 2.891 -3.285 5.688 1 95.06 110 PRO A CA 1
ATOM 849 C C . PRO A 1 110 ? 2.826 -4.121 6.965 1 95.06 110 PRO A C 1
ATOM 851 O O . PRO A 1 110 ? 2.514 -3.596 8.031 1 95.06 110 PRO A O 1
ATOM 854 N N . GLU A 1 111 ? 3.152 -5.375 6.812 1 94.56 111 GLU A N 1
ATOM 855 C CA . GLU A 1 111 ? 3.137 -6.25 7.984 1 94.56 111 GLU A CA 1
ATOM 856 C C . GLU A 1 111 ? 4.277 -5.914 8.938 1 94.56 111 GLU A C 1
ATOM 858 O O . GLU A 1 111 ? 5.398 -5.633 8.5 1 94.56 111 GLU A O 1
ATOM 863 N N . VAL A 1 112 ? 3.934 -5.863 10.234 1 90.31 112 VAL A N 1
ATOM 864 C CA . VAL A 1 112 ? 4.934 -5.668 11.281 1 90.31 112 VAL A CA 1
ATOM 865 C C . VAL A 1 112 ? 4.957 -6.883 12.203 1 90.31 112 VAL A C 1
ATOM 867 O O . VAL A 1 112 ? 3.916 -7.312 12.703 1 90.31 112 VAL A O 1
ATOM 870 N N . LYS A 1 113 ? 6.098 -7.465 12.258 1 84.56 113 LYS A N 1
ATOM 871 C CA . LYS A 1 113 ? 6.273 -8.594 13.164 1 84.56 113 LYS A CA 1
ATOM 872 C C . LYS A 1 113 ? 7.074 -8.188 14.398 1 84.56 113 LYS A C 1
ATOM 874 O O . LYS A 1 113 ? 8.094 -7.5 14.281 1 84.56 113 LYS A O 1
ATOM 879 N N . THR A 1 114 ? 6.449 -8.312 15.562 1 81.12 114 THR A N 1
ATOM 880 C CA . THR A 1 114 ? 7.16 -8.023 16.797 1 81.12 114 THR A CA 1
ATOM 881 C C . THR A 1 114 ? 7.766 -9.297 17.391 1 81.12 114 THR A C 1
ATOM 883 O O . THR A 1 114 ? 7.078 -10.312 17.531 1 81.12 114 THR A O 1
ATOM 886 N N . ASP A 1 115 ? 9.016 -9.406 17.453 1 71.31 115 ASP A N 1
ATOM 887 C CA . ASP A 1 115 ? 9.672 -10.586 18.016 1 71.31 115 ASP A CA 1
ATOM 888 C C . ASP A 1 115 ? 9.656 -10.562 19.531 1 71.31 115 ASP A C 1
ATOM 890 O O . ASP A 1 115 ? 9.117 -9.625 20.141 1 71.31 115 ASP A O 1
ATOM 894 N N . GLY A 1 116 ? 9.984 -11.719 20.141 1 72.12 116 GLY A N 1
ATOM 895 C CA . GLY A 1 116 ? 9.984 -11.891 21.594 1 72.12 116 GLY A CA 1
ATOM 896 C C . GLY A 1 116 ? 10.734 -10.789 22.312 1 72.12 116 GLY A C 1
ATOM 897 O O . GLY A 1 116 ? 10.461 -10.508 23.484 1 72.12 116 GLY A O 1
ATOM 898 N N . SER A 1 117 ? 11.602 -10.195 21.719 1 74.94 117 SER A N 1
ATOM 899 C CA . SER A 1 117 ? 12.414 -9.156 22.328 1 74.94 117 SER A CA 1
ATOM 900 C C . SER A 1 117 ? 11.742 -7.789 22.219 1 74.94 117 SER A C 1
ATOM 902 O O . SER A 1 117 ?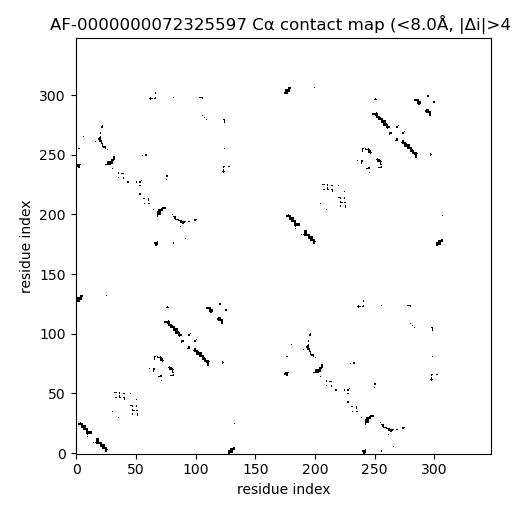 12.227 -6.805 22.781 1 74.94 117 SER A O 1
ATOM 904 N N . GLY A 1 118 ? 10.617 -7.738 21.453 1 73.31 118 GLY A N 1
ATOM 905 C CA . GLY A 1 118 ? 9.938 -6.465 21.297 1 73.31 118 GLY A CA 1
ATOM 906 C C . GLY A 1 118 ? 10.344 -5.723 20.031 1 73.31 118 GLY A C 1
ATOM 907 O O . GLY A 1 118 ? 9.82 -4.645 19.75 1 73.31 118 GLY A O 1
ATOM 908 N N . LEU A 1 119 ? 11.281 -6.387 19.328 1 70.62 119 LEU A N 1
ATOM 909 C CA . LEU A 1 119 ? 11.734 -5.719 18.109 1 70.62 119 LEU A CA 1
ATOM 910 C C . LEU A 1 119 ? 10.688 -5.832 17 1 70.62 119 LEU A C 1
ATOM 912 O O . LEU A 1 119 ? 10.188 -6.926 16.719 1 70.62 119 LEU A O 1
ATOM 916 N N . ARG A 1 120 ? 10.25 -4.605 16.562 1 78.25 120 ARG A N 1
ATOM 917 C CA . ARG A 1 120 ? 9.281 -4.562 15.484 1 78.25 120 ARG A CA 1
ATOM 918 C C . ARG A 1 120 ? 9.969 -4.652 14.125 1 78.25 120 ARG A C 1
ATOM 920 O O . ARG A 1 120 ? 10.82 -3.822 13.797 1 78.25 120 ARG A O 1
ATOM 927 N N . GLN A 1 121 ? 9.828 -5.836 13.492 1 78.5 121 GLN A N 1
ATOM 928 C CA . GLN A 1 121 ? 10.328 -6.027 12.133 1 78.5 121 GLN A CA 1
ATOM 929 C C . GLN A 1 121 ? 9.281 -5.645 11.094 1 78.5 121 GLN A C 1
ATOM 931 O O . GLN A 1 121 ? 8.18 -6.199 11.086 1 78.5 121 GLN A O 1
ATOM 936 N N . LYS A 1 122 ? 9.656 -4.617 10.383 1 84.75 122 LYS A N 1
ATOM 937 C CA . LYS A 1 122 ? 8.75 -4.18 9.32 1 84.75 122 LYS A CA 1
ATOM 938 C C . LYS A 1 122 ? 9.094 -4.844 7.992 1 84.75 122 LYS A C 1
ATOM 940 O O . LYS A 1 122 ? 10.258 -4.887 7.594 1 84.75 122 LYS A O 1
ATOM 945 N N . THR A 1 123 ? 8.109 -5.344 7.453 1 86.88 123 THR A N 1
ATOM 946 C CA . THR A 1 123 ? 8.289 -6.031 6.18 1 86.88 123 THR A CA 1
ATOM 947 C C . THR A 1 123 ? 8.938 -5.109 5.152 1 86.88 123 THR A C 1
ATOM 949 O O . THR A 1 123 ? 8.641 -3.916 5.105 1 86.88 123 THR A O 1
ATOM 952 N N . PHE A 1 124 ? 9.867 -5.625 4.363 1 91.44 124 PHE A N 1
ATOM 953 C CA . PHE A 1 124 ? 10.531 -5.02 3.215 1 91.44 124 PHE A CA 1
ATOM 954 C C . PHE A 1 124 ? 11.68 -4.125 3.662 1 91.44 124 PHE A C 1
ATOM 956 O O . PHE A 1 124 ? 12.508 -3.709 2.844 1 91.44 124 PHE A O 1
ATOM 963 N N . ILE A 1 125 ? 11.68 -3.777 5.008 1 90.75 125 ILE A N 1
ATOM 964 C CA . ILE A 1 125 ? 12.688 -2.779 5.348 1 90.75 125 ILE A CA 1
ATOM 965 C C . ILE A 1 125 ? 13.656 -3.352 6.383 1 90.75 125 ILE A C 1
ATOM 967 O O . ILE A 1 125 ? 14.703 -2.762 6.656 1 90.75 125 ILE A O 1
ATOM 971 N N . THR A 1 126 ? 13.281 -4.477 6.949 1 86.56 126 THR A N 1
ATOM 972 C CA . THR A 1 126 ? 14.195 -5.086 7.91 1 86.56 126 THR A CA 1
ATOM 973 C C . THR A 1 126 ? 15.555 -5.355 7.273 1 86.56 126 THR A C 1
ATOM 975 O O . THR A 1 126 ? 15.633 -5.957 6.199 1 86.56 126 THR A O 1
ATOM 978 N N . GLY A 1 127 ? 16.594 -4.859 7.93 1 85.81 127 GLY A N 1
ATOM 979 C CA . GLY A 1 127 ? 17.953 -5.078 7.422 1 85.81 127 GLY A CA 1
ATOM 980 C C . GLY A 1 127 ? 18.375 -4.047 6.391 1 85.81 127 GLY A C 1
ATOM 981 O O . GLY A 1 127 ? 19.469 -4.141 5.824 1 85.81 127 GLY A O 1
ATOM 982 N N . CYS A 1 128 ? 17.609 -3.117 6.191 1 90.5 128 CYS A N 1
ATOM 983 C CA . CYS A 1 128 ? 17.875 -2.094 5.188 1 90.5 128 CYS A CA 1
ATOM 984 C C . CYS A 1 128 ? 18.875 -1.068 5.711 1 90.5 128 CYS A C 1
ATOM 986 O O . CYS A 1 128 ? 18.812 -0.681 6.879 1 90.5 128 CYS A O 1
ATOM 988 N N . SER A 1 129 ? 19.766 -0.692 4.836 1 92.94 129 SER A N 1
ATOM 989 C CA . SER A 1 129 ? 20.688 0.397 5.125 1 92.94 129 SER A CA 1
ATOM 990 C C . SER A 1 129 ? 20.422 1.606 4.238 1 92.94 129 SER A C 1
ATOM 992 O O . SER A 1 129 ? 19.688 1.506 3.25 1 92.94 129 SER A O 1
ATOM 994 N N . VAL A 1 130 ? 20.922 2.74 4.703 1 94.81 130 VAL A N 1
ATOM 995 C CA . VAL A 1 130 ? 20.75 3.971 3.938 1 94.81 130 VAL A CA 1
ATOM 996 C C . VAL A 1 130 ? 22.109 4.551 3.566 1 94.81 130 VAL A C 1
ATOM 998 O O . VAL A 1 130 ? 23.047 4.523 4.371 1 94.81 130 VAL A O 1
ATOM 1001 N N . GLN A 1 131 ? 22.188 4.988 2.373 1 94.44 131 GLN A N 1
ATOM 1002 C CA . GLN A 1 131 ? 23.422 5.586 1.883 1 94.44 131 GLN A CA 1
ATOM 1003 C C . GLN A 1 131 ? 23.141 6.805 1.007 1 94.44 131 GLN A C 1
ATOM 1005 O O . GLN A 1 131 ? 22.156 6.824 0.268 1 94.44 131 GLN A O 1
ATOM 1010 N N . GLU A 1 132 ? 24.016 7.797 1.13 1 93.25 132 GLU A N 1
ATOM 1011 C CA . GLU A 1 132 ? 23.875 8.953 0.25 1 93.25 132 GLU A CA 1
ATOM 1012 C C . GLU A 1 132 ? 24.109 8.57 -1.208 1 93.25 132 GLU A C 1
ATOM 1014 O O . GLU A 1 132 ? 25.031 7.812 -1.517 1 93.25 132 GLU A O 1
ATOM 1019 N N . ALA A 1 133 ? 23.266 9.117 -2.094 1 93.19 133 ALA A N 1
ATOM 1020 C CA . ALA A 1 133 ? 23.391 8.828 -3.52 1 93.19 133 ALA A CA 1
ATOM 1021 C C . ALA A 1 133 ? 24.688 9.414 -4.082 1 93.19 133 ALA A C 1
ATOM 1023 O O . ALA A 1 133 ? 25.109 10.508 -3.686 1 93.19 133 ALA A O 1
ATOM 1024 N N . PRO A 1 134 ? 25.266 8.688 -4.957 1 84.06 134 PRO A N 1
ATOM 1025 C CA . PRO A 1 134 ? 26.469 9.25 -5.586 1 84.06 134 PRO A CA 1
ATOM 1026 C C . PRO A 1 134 ? 26.172 10.531 -6.359 1 84.06 134 PRO A C 1
ATOM 1028 O O . PRO A 1 134 ? 25.078 10.703 -6.906 1 84.06 134 PRO A O 1
ATOM 1031 N N . LYS A 1 135 ? 26.906 11.617 -6.117 1 70.81 135 LYS A N 1
ATOM 1032 C CA . LYS A 1 135 ? 26.734 12.914 -6.77 1 70.81 135 LYS A CA 1
ATOM 1033 C C . LYS A 1 135 ? 26.938 12.797 -8.281 1 70.81 135 LYS A C 1
ATOM 1035 O O . LYS A 1 135 ? 27.812 12.055 -8.734 1 70.81 135 LYS A O 1
ATOM 1040 N N . ASN A 1 136 ? 25.797 12.742 -8.977 1 55.62 136 ASN A N 1
ATOM 1041 C CA . ASN A 1 136 ? 26.078 12.883 -10.398 1 55.62 136 ASN A CA 1
ATOM 1042 C C . ASN A 1 136 ? 26.891 14.148 -10.688 1 55.62 136 ASN A C 1
ATOM 1044 O O . ASN A 1 136 ? 26.484 15.25 -10.312 1 55.62 136 ASN A O 1
ATOM 1048 N N . ASP A 1 137 ? 28.109 14.148 -10.398 1 45.59 137 ASP A N 1
ATOM 1049 C CA . ASP A 1 137 ? 28.859 15.305 -10.875 1 45.59 137 ASP A CA 1
ATOM 1050 C C . ASP A 1 137 ? 28.469 15.648 -12.312 1 45.59 137 ASP A C 1
ATOM 1052 O O . ASP A 1 137 ? 28.891 14.969 -13.25 1 45.59 137 ASP A O 1
ATOM 1056 N N . VAL A 1 138 ? 27.25 15.727 -12.656 1 42.28 138 VAL A N 1
ATOM 1057 C CA . VAL A 1 138 ? 27.141 16.375 -13.961 1 42.28 138 VAL A CA 1
ATOM 1058 C C . VAL A 1 138 ? 28 17.641 -13.977 1 42.28 138 VAL A C 1
ATOM 1060 O O . VAL A 1 138 ? 27.844 18.516 -13.125 1 42.28 138 VAL A O 1
ATOM 1063 N N . ASP A 1 139 ? 29.188 17.484 -14.305 1 38.34 139 ASP A N 1
ATOM 1064 C CA . ASP A 1 139 ? 29.922 18.672 -14.758 1 38.34 139 ASP A CA 1
ATOM 1065 C C . ASP A 1 139 ? 29.031 19.578 -15.594 1 38.34 139 ASP A C 1
ATOM 1067 O O . ASP A 1 139 ? 28.719 19.266 -16.75 1 38.34 139 ASP A O 1
ATOM 1071 N N . THR A 1 140 ? 28.031 20.125 -15.109 1 40.72 140 THR A N 1
ATOM 1072 C CA . THR A 1 140 ? 27.219 21.125 -15.781 1 40.72 140 THR A CA 1
ATOM 1073 C C . THR A 1 140 ? 28.078 22.297 -16.234 1 40.72 140 THR A C 1
ATOM 1075 O O . THR A 1 140 ? 27.562 23.391 -16.484 1 40.72 140 THR A O 1
ATOM 1078 N N . THR A 1 141 ? 29.375 22.172 -16.078 1 39.03 141 THR A N 1
ATOM 1079 C CA . THR A 1 141 ? 30.172 23.219 -16.719 1 39.03 141 THR A CA 1
ATOM 1080 C C . THR A 1 141 ? 29.844 23.297 -18.203 1 39.03 141 THR A C 1
ATOM 1082 O O . THR A 1 141 ? 30 22.328 -18.938 1 39.03 141 THR A O 1
ATOM 1085 N N . LYS A 1 142 ? 28.812 23.953 -18.438 1 36.88 142 LYS A N 1
ATOM 1086 C CA . LYS A 1 142 ? 28.609 24.297 -19.844 1 36.88 142 LYS A CA 1
ATOM 1087 C C . LYS A 1 142 ? 29.953 24.531 -20.547 1 36.88 142 LYS A C 1
ATOM 1089 O O . LYS A 1 142 ? 30.812 25.25 -20.047 1 36.88 142 LYS A O 1
ATOM 1094 N N . PRO A 1 143 ? 30.406 23.625 -21.375 1 36.03 143 PRO A N 1
ATOM 1095 C CA . PRO A 1 143 ? 31.641 24.016 -22.078 1 36.03 143 PRO A CA 1
ATOM 1096 C C . PRO A 1 143 ? 31.625 25.484 -22.516 1 36.03 143 PRO A C 1
ATOM 1098 O O . PRO A 1 143 ? 30.594 25.984 -22.984 1 36.03 143 PRO A O 1
ATOM 1101 N N . ALA A 1 144 ? 32.281 26.359 -21.797 1 33.66 144 ALA A N 1
ATOM 1102 C CA . ALA A 1 144 ? 32.438 27.719 -22.312 1 33.66 144 ALA A CA 1
ATOM 1103 C C . ALA A 1 144 ? 32.656 27.719 -23.812 1 33.66 144 ALA A C 1
ATOM 1105 O O . ALA A 1 144 ? 33.562 27.047 -24.328 1 33.66 144 ALA A O 1
ATOM 1106 N N . ASN A 1 145 ? 31.531 27.672 -24.547 1 30.73 145 ASN A N 1
ATOM 1107 C CA . ASN A 1 145 ? 31.656 27.922 -25.984 1 30.73 145 ASN A CA 1
ATOM 1108 C C . ASN A 1 145 ? 32.781 28.938 -26.281 1 30.73 145 ASN A C 1
ATOM 1110 O O . ASN A 1 145 ? 32.688 30.078 -25.844 1 30.73 145 ASN A O 1
ATOM 1114 N N . SER A 1 146 ? 34 28.516 -26.188 1 30.7 146 SER A N 1
ATOM 1115 C CA . SER A 1 146 ? 35.031 29.344 -26.797 1 30.7 146 SER A CA 1
ATOM 1116 C C . SER A 1 146 ? 34.5 30.031 -28.062 1 30.7 146 SER A C 1
ATOM 1118 O O . SER A 1 146 ? 34.031 29.359 -28.969 1 30.7 146 SER A O 1
ATOM 1120 N N . GLY A 1 147 ? 33.906 31.188 -27.859 1 27.83 147 GLY A N 1
ATOM 1121 C CA . GLY A 1 147 ? 33.562 32.156 -28.906 1 27.83 147 GLY A CA 1
ATOM 1122 C C . GLY A 1 147 ? 34.562 32.188 -30.031 1 27.83 147 GLY A C 1
ATOM 1123 O O . GLY A 1 147 ? 35.75 32.438 -29.797 1 27.83 147 GLY A O 1
ATOM 1124 N N . SER A 1 148 ? 34.406 31.219 -30.984 1 29.94 148 SER A N 1
ATOM 1125 C CA . SER A 1 148 ? 35.156 31.25 -32.25 1 29.94 148 SER A CA 1
ATOM 1126 C C . SER A 1 148 ? 35.344 32.688 -32.719 1 29.94 148 SER A C 1
ATOM 1128 O O . SER A 1 148 ? 34.375 33.438 -32.906 1 29.94 148 SER A O 1
ATOM 1130 N N . ASN A 1 149 ? 36.438 33.312 -32.25 1 26.16 149 ASN A N 1
ATOM 1131 C CA . ASN A 1 149 ? 36.906 34.562 -32.812 1 26.16 149 ASN A CA 1
ATOM 1132 C C . ASN A 1 149 ? 36.875 34.531 -34.344 1 26.16 149 ASN A C 1
ATOM 1134 O O . ASN A 1 149 ? 37.562 33.719 -34.969 1 26.16 149 ASN A O 1
ATOM 1138 N N . GLY A 1 150 ? 35.656 34.5 -34.875 1 25.75 150 GLY A N 1
ATOM 1139 C CA . GLY A 1 150 ? 35.5 34.688 -36.281 1 25.75 150 GLY A CA 1
ATOM 1140 C C . GLY A 1 150 ? 36.406 35.75 -36.875 1 25.75 150 GLY A C 1
ATOM 1141 O O . GLY A 1 150 ? 36.25 36.938 -36.531 1 25.75 150 GLY A O 1
ATOM 1142 N N . GLY A 1 151 ? 37.719 35.438 -36.906 1 24.61 151 GLY A N 1
ATOM 1143 C CA . GLY A 1 151 ? 38.656 36.281 -37.594 1 24.61 151 GLY A CA 1
ATOM 1144 C C . GLY A 1 151 ? 38.094 36.875 -38.875 1 24.61 151 GLY A C 1
ATOM 1145 O O . GLY A 1 151 ? 37.406 36.188 -39.625 1 24.61 151 GLY A O 1
ATOM 1146 N N . GLY A 1 152 ? 37.656 38.156 -38.812 1 24.3 152 GLY A N 1
ATOM 1147 C CA . GLY A 1 152 ? 37.188 39.094 -39.812 1 24.3 152 GLY A CA 1
ATOM 1148 C C . GLY A 1 152 ? 38.031 39.031 -41.094 1 24.3 152 GLY A C 1
ATOM 1149 O O . GLY A 1 152 ? 39.219 39.375 -41.062 1 24.3 152 GLY A O 1
ATOM 1150 N N . ASN A 1 153 ? 37.875 37.844 -41.781 1 23.81 153 ASN A N 1
ATOM 1151 C CA . ASN A 1 153 ? 38.562 37.781 -43.062 1 23.81 153 ASN A CA 1
ATOM 1152 C C . ASN A 1 153 ? 38.438 39.094 -43.844 1 23.81 153 ASN A C 1
ATOM 1154 O O . ASN A 1 153 ? 37.344 39.688 -43.844 1 23.81 153 ASN A O 1
ATOM 1158 N N . GLY A 1 154 ? 39.531 39.781 -43.938 1 22.03 154 GLY A N 1
ATOM 1159 C CA . GLY A 1 154 ? 39.906 41 -44.625 1 22.03 154 GLY A CA 1
ATOM 1160 C C . GLY A 1 154 ? 39.25 41.125 -46 1 22.03 154 GLY A C 1
ATOM 1161 O O . GLY A 1 154 ? 38.719 40.156 -46.531 1 22.03 154 GLY A O 1
ATOM 1162 N N . GLY A 1 155 ? 39.156 42.344 -46.469 1 21.23 155 GLY A N 1
ATOM 1163 C CA . GLY A 1 155 ? 38.594 43.219 -47.5 1 21.23 155 GLY A CA 1
ATOM 1164 C C . GLY A 1 155 ? 38.844 42.656 -48.906 1 21.23 155 GLY A C 1
ATOM 1165 O O . GLY A 1 155 ? 39.844 41.969 -49.125 1 21.23 155 GLY A O 1
ATOM 1166 N N . SER A 1 156 ? 37.719 42.344 -49.5 1 22.73 156 SER A N 1
ATOM 1167 C CA . SER A 1 156 ? 37.438 41.938 -50.875 1 22.73 156 SER A CA 1
ATOM 1168 C C . SER A 1 156 ? 38.219 42.75 -51.875 1 22.73 156 SER A C 1
ATOM 1170 O O . SER A 1 156 ? 38.0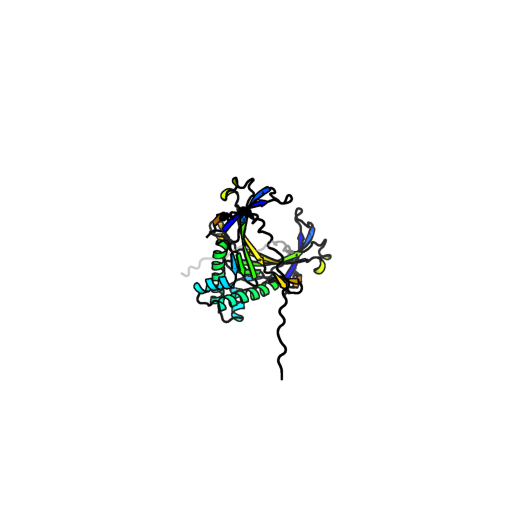31 43.969 -51.969 1 22.73 156 SER A O 1
ATOM 1172 N N . THR A 1 157 ? 39.531 42.531 -51.844 1 21.08 157 THR A N 1
ATOM 1173 C CA . THR A 1 157 ? 40.188 43.344 -52.844 1 21.08 157 THR A CA 1
ATOM 1174 C C . THR A 1 157 ? 39.562 43.094 -54.219 1 21.08 157 THR A C 1
ATOM 1176 O O . THR A 1 157 ? 39.219 41.938 -54.562 1 21.08 157 THR A O 1
ATOM 1179 N N . GLN A 1 158 ? 38.906 44.094 -54.75 1 21.91 158 GLN A N 1
ATOM 1180 C CA . GLN A 1 158 ? 38.281 44.344 -56.031 1 21.91 158 GLN A CA 1
ATOM 1181 C C . GLN A 1 158 ? 39.156 43.906 -57.188 1 21.91 158 GLN A C 1
ATOM 1183 O O . GLN A 1 158 ? 40.219 44.531 -57.438 1 21.91 158 GLN A O 1
ATOM 1188 N N . PRO A 1 159 ? 39.5 42.562 -57.188 1 19.89 159 PRO A N 1
ATOM 1189 C CA . PRO A 1 159 ? 40.5 42.531 -58.25 1 19.89 159 PRO A CA 1
ATOM 1190 C C . PRO A 1 159 ? 40.031 43.219 -59.531 1 19.89 159 PRO A C 1
ATOM 1192 O O . PRO A 1 159 ? 38.844 43.312 -59.781 1 19.89 159 PRO A O 1
ATOM 1195 N N . SER A 1 160 ? 40.906 43.969 -60.125 1 19.88 160 SER A N 1
ATOM 1196 C CA . SER A 1 160 ? 40.906 44.875 -61.25 1 19.88 160 SER A CA 1
ATOM 1197 C C . SER A 1 160 ? 40.469 44.188 -62.531 1 19.88 160 SER A C 1
ATOM 1199 O O . SER A 1 160 ? 39.75 44.75 -63.344 1 19.88 160 SER A O 1
ATOM 1201 N N . ASN A 1 161 ? 41.188 42.969 -62.781 1 17.61 161 ASN A N 1
ATOM 1202 C CA . ASN A 1 161 ? 41.844 43.25 -64.062 1 17.61 161 ASN A CA 1
ATOM 1203 C C . ASN A 1 161 ? 40.906 43.156 -65.25 1 17.61 161 ASN A C 1
ATOM 1205 O O . ASN A 1 161 ? 39.781 42.594 -65.125 1 17.61 161 ASN A O 1
ATOM 1209 N N . GLY A 1 162 ? 41.438 42.375 -66.188 1 18.33 162 GLY A N 1
ATOM 1210 C CA . GLY A 1 162 ? 41.688 42.688 -67.625 1 18.33 162 GLY A CA 1
ATOM 1211 C C . GLY A 1 162 ? 40.531 42.375 -68.5 1 18.33 162 GLY A C 1
ATOM 1212 O O . GLY A 1 162 ? 39.594 41.688 -68.125 1 18.33 162 GLY A O 1
ATOM 1213 N N . GLY A 1 163 ? 40.875 42.188 -69.688 1 19.42 163 GLY A N 1
ATOM 1214 C CA . GLY A 1 163 ? 40.562 42.656 -71.062 1 19.42 163 GLY A CA 1
ATOM 1215 C C . GLY A 1 163 ? 39.5 41.844 -71.75 1 19.42 163 GLY A C 1
ATOM 1216 O O . GLY A 1 163 ? 39.219 40.719 -71.312 1 19.42 163 GLY A O 1
ATOM 1217 N N . ASN A 1 164 ? 38.969 42.312 -72.688 1 18.67 164 ASN A N 1
ATOM 1218 C CA . ASN A 1 164 ? 37.812 42.406 -73.625 1 18.67 164 ASN A CA 1
ATOM 1219 C C . ASN A 1 164 ? 37.562 41.062 -74.312 1 18.67 164 ASN A C 1
ATOM 1221 O O . ASN A 1 164 ? 36.438 40.531 -74.25 1 18.67 164 ASN A O 1
ATOM 1225 N N . GLY A 1 165 ? 38.219 40.781 -75.438 1 18.41 165 GLY A N 1
ATOM 1226 C CA . GLY A 1 165 ? 37.531 41.031 -76.688 1 18.41 165 GLY A CA 1
ATOM 1227 C C . GLY A 1 165 ? 36.781 39.812 -77.188 1 18.41 165 GLY A C 1
ATOM 1228 O O . GLY A 1 165 ? 35.594 39.875 -77.438 1 18.41 165 GLY A O 1
ATOM 1229 N N . GLY A 1 166 ? 37.5 38.875 -78.062 1 19.03 166 GLY A N 1
ATOM 1230 C CA . GLY A 1 166 ? 37.281 38.75 -79.5 1 19.03 166 GLY A CA 1
ATOM 1231 C C . GLY A 1 166 ? 36.531 37.5 -79.875 1 19.03 166 GLY A C 1
ATOM 1232 O O . GLY A 1 166 ? 36.25 37.281 -81.062 1 19.03 166 GLY A O 1
ATOM 1233 N N . GLY A 1 167 ? 36.438 36.406 -79.125 1 19.27 167 GLY A N 1
ATOM 1234 C CA . GLY A 1 167 ? 36.625 35.25 -79.938 1 19.27 167 GLY A CA 1
ATOM 1235 C C . GLY A 1 167 ? 35.5 35.062 -81 1 19.27 167 GLY A C 1
ATOM 1236 O O . GLY A 1 167 ? 34.406 35.594 -80.812 1 19.27 167 GLY A O 1
ATOM 1237 N N . SER A 1 168 ? 35.969 34.281 -82.188 1 21.28 168 SER A N 1
ATOM 1238 C CA . SER A 1 168 ? 35.781 33.969 -83.562 1 21.28 168 SER A CA 1
ATOM 1239 C C . SER A 1 168 ? 34.562 33.094 -83.812 1 21.28 168 SER A C 1
ATOM 1241 O O . SER A 1 168 ? 34.125 32.406 -82.875 1 21.28 168 SER A O 1
ATOM 1243 N N . HIS A 1 169 ? 34.281 32.875 -85.25 1 21.56 169 HIS A N 1
ATOM 1244 C CA . HIS A 1 169 ? 33.469 32.844 -86.438 1 21.56 169 HIS A CA 1
ATOM 1245 C C . HIS A 1 169 ? 33.125 31.406 -86.812 1 21.56 169 HIS A C 1
ATOM 1247 O O . HIS A 1 169 ? 33.844 30.484 -86.5 1 21.56 169 HIS A O 1
ATOM 1253 N N . GLU A 1 170 ? 32.406 30.875 -88.188 1 23.33 170 GLU A N 1
ATOM 1254 C CA . GLU A 1 170 ? 31.219 30.156 -88.625 1 23.33 170 GLU A CA 1
ATOM 1255 C C . GLU A 1 170 ? 31.562 28.75 -89.125 1 23.33 170 GLU A C 1
ATOM 1257 O O . GLU A 1 170 ? 30.688 28 -89.562 1 23.33 170 GLU A O 1
ATOM 1262 N N . PRO A 1 171 ? 32.469 27.812 -88.75 1 22.91 171 PRO A N 1
ATOM 1263 C CA . PRO A 1 171 ? 32.5 26.594 -89.562 1 22.91 171 PRO A CA 1
ATOM 1264 C C . PRO A 1 171 ? 31.219 25.781 -89.438 1 22.91 171 PRO A C 1
ATOM 1266 O O . PRO A 1 171 ? 30.75 25.5 -88.312 1 22.91 171 PRO A O 1
ATOM 1269 N N . ILE A 1 172 ? 30.391 25.594 -90.562 1 21.8 172 ILE A N 1
ATOM 1270 C CA . ILE A 1 172 ? 29.406 24.703 -91.125 1 21.8 172 ILE A CA 1
ATOM 1271 C C . ILE A 1 172 ? 30.062 23.359 -91.5 1 21.8 172 ILE A C 1
ATOM 1273 O O . ILE A 1 172 ? 29.531 22.594 -92.312 1 21.8 172 ILE A O 1
ATOM 1277 N N . GLY A 1 173 ? 31.094 22.672 -91 1 23.69 173 GLY A N 1
ATOM 1278 C CA . GLY A 1 173 ? 31.062 21.281 -91.438 1 23.69 173 GLY A CA 1
ATOM 1279 C C . GLY A 1 173 ? 29.859 20.531 -90.875 1 23.69 173 GLY A C 1
ATOM 1280 O O . GLY A 1 173 ? 29.344 20.844 -89.812 1 23.69 173 GLY A O 1
ATOM 1281 N N . ASP A 1 174 ? 28.906 19.609 -91.625 1 20.42 174 ASP A N 1
ATOM 1282 C CA . ASP A 1 174 ? 27.5 19.578 -91.25 1 20.42 174 ASP A CA 1
ATOM 1283 C C . ASP A 1 174 ? 27.344 19.516 -89.75 1 20.42 174 ASP A C 1
ATOM 1285 O O . ASP A 1 174 ? 28.188 18.969 -89.062 1 20.42 174 ASP A O 1
ATOM 1289 N N . MET B 1 1 ? -21.188 -6.887 -5.441 1 81.69 1 MET B N 1
ATOM 1290 C CA . MET B 1 1 ? -20.516 -6.754 -4.16 1 81.69 1 MET B CA 1
ATOM 1291 C C . MET B 1 1 ? -20.266 -5.289 -3.822 1 81.69 1 MET B C 1
ATOM 1293 O O . MET B 1 1 ? -20.188 -4.445 -4.719 1 81.69 1 MET B O 1
ATOM 1297 N N . SER B 1 2 ? -20.422 -4.93 -2.529 1 92.62 2 SER B N 1
ATOM 1298 C CA . SER B 1 2 ? -20.344 -3.525 -2.145 1 92.62 2 SER B CA 1
ATOM 1299 C C . SER B 1 2 ? -19.438 -3.344 -0.929 1 92.62 2 SER B C 1
ATOM 1301 O O . SER B 1 2 ? -19.266 -4.27 -0.134 1 92.62 2 SER B O 1
ATOM 1303 N N . VAL B 1 3 ? -18.828 -2.244 -0.885 1 96.31 3 VAL B N 1
ATOM 1304 C CA . VAL B 1 3 ? -18.125 -1.818 0.316 1 96.31 3 VAL B CA 1
ATOM 1305 C C . VAL B 1 3 ? -19.109 -1.264 1.334 1 96.31 3 VAL B C 1
ATOM 1307 O O . VAL B 1 3 ? -19.922 -0.393 1.008 1 96.31 3 VAL B O 1
ATOM 1310 N N . PHE B 1 4 ? -19.047 -1.78 2.527 1 96.75 4 PHE B N 1
ATOM 1311 C CA . PHE B 1 4 ? -19.984 -1.357 3.572 1 96.75 4 PHE B CA 1
ATOM 1312 C C . PHE B 1 4 ? -19.422 -0.16 4.336 1 96.75 4 PHE B C 1
ATOM 1314 O O . PHE B 1 4 ? -18.219 -0.084 4.59 1 96.75 4 PHE B O 1
ATOM 1321 N N . TYR B 1 5 ? -20.422 0.676 4.715 1 96.25 5 TYR B N 1
ATOM 1322 C CA . TYR B 1 5 ? -20.031 1.78 5.586 1 96.25 5 TYR B CA 1
ATOM 1323 C C . TYR B 1 5 ? -20.969 1.901 6.773 1 96.25 5 TYR B C 1
ATOM 1325 O O . TYR B 1 5 ? -22.094 1.379 6.742 1 96.25 5 TYR B O 1
ATOM 1333 N N . ARG B 1 6 ? -20.469 2.525 7.852 1 95.81 6 ARG B N 1
ATOM 1334 C CA . ARG B 1 6 ? -21.25 2.967 9.008 1 95.81 6 ARG B CA 1
ATOM 1335 C C . ARG B 1 6 ? -20.953 4.426 9.336 1 95.81 6 ARG B C 1
ATOM 1337 O O . ARG B 1 6 ? -19.844 4.914 9.094 1 95.81 6 ARG B O 1
ATOM 1344 N N . LEU B 1 7 ? -22 5.07 9.797 1 95.06 7 LEU B N 1
ATOM 1345 C CA . LEU B 1 7 ? -21.812 6.469 10.172 1 95.06 7 LEU B CA 1
ATOM 1346 C C . LEU B 1 7 ? -21.25 6.582 11.586 1 95.06 7 LEU B C 1
ATOM 1348 O O . LEU B 1 7 ? -21.672 5.855 12.484 1 95.06 7 LEU B O 1
ATOM 1352 N N . SER B 1 8 ? -20.297 7.332 11.695 1 94.5 8 SER B N 1
ATOM 1353 C CA . SER B 1 8 ? -19.688 7.582 13 1 94.5 8 SER B CA 1
ATOM 1354 C C . SER B 1 8 ? -19.484 9.078 13.242 1 94.5 8 SER B C 1
ATOM 1356 O O . SER B 1 8 ? -19.078 9.805 12.336 1 94.5 8 SER B O 1
ATOM 1358 N N . LYS B 1 9 ? -19.812 9.477 14.477 1 94.62 9 LYS B N 1
ATOM 1359 C CA . LYS B 1 9 ? -19.625 10.867 14.867 1 94.62 9 LYS B CA 1
ATOM 1360 C C . LYS B 1 9 ? -18.219 11.117 15.383 1 94.62 9 LYS B C 1
ATOM 1362 O O . LYS B 1 9 ? -17.688 10.32 16.156 1 94.62 9 LYS B O 1
ATOM 1367 N N . VAL B 1 10 ? -17.609 12.203 14.93 1 94.69 10 VAL B N 1
ATOM 1368 C CA . VAL B 1 10 ? -16.297 12.586 15.445 1 94.69 10 VAL B CA 1
ATOM 1369 C C . VAL B 1 10 ? -16.453 13.227 16.828 1 94.69 10 VAL B C 1
ATOM 1371 O O . VAL B 1 10 ? -17.062 14.281 16.953 1 94.69 10 VAL B O 1
ATOM 1374 N N . THR B 1 11 ? -15.859 12.625 17.812 1 93.75 11 THR B N 1
ATOM 1375 C CA . THR B 1 11 ? -16.125 13.047 19.188 1 93.75 11 THR B CA 1
ATOM 1376 C C . THR B 1 11 ? -14.906 13.781 19.766 1 93.75 11 THR B C 1
ATOM 1378 O O . THR B 1 11 ? -15.008 14.43 20.812 1 93.75 11 THR B O 1
ATOM 1381 N N . SER B 1 12 ? -13.82 13.602 19.078 1 92.38 12 SER B N 1
ATOM 1382 C CA . SER B 1 12 ? -12.641 14.305 19.562 1 92.38 12 SER B CA 1
ATOM 1383 C C . SER B 1 12 ? -12.734 15.797 19.281 1 92.38 12 SER B C 1
ATOM 1385 O O . SER B 1 12 ? -12.797 16.219 18.125 1 92.38 12 SER B O 1
ATOM 1387 N N . PRO B 1 13 ? -12.641 16.672 20.344 1 92.75 13 PRO B N 1
ATOM 1388 C CA . PRO B 1 13 ? -12.82 18.109 20.156 1 92.75 13 PRO B CA 1
ATOM 1389 C C . PRO B 1 13 ? -11.711 18.75 19.312 1 92.75 13 PRO B C 1
ATOM 1391 O O . PRO B 1 13 ? -11.922 19.781 18.688 1 92.75 13 PRO B O 1
ATOM 1394 N N . LYS B 1 14 ? -10.586 18.156 19.219 1 93.5 14 LYS B N 1
ATOM 1395 C CA . LYS B 1 14 ? -9.445 18.734 18.5 1 93.5 14 LYS B CA 1
ATOM 1396 C C . LYS B 1 14 ? -9.445 18.281 17.047 1 93.5 14 LYS B C 1
ATOM 1398 O O . LYS B 1 14 ? -8.719 18.828 16.219 1 93.5 14 LYS B O 1
ATOM 1403 N N . ALA B 1 15 ? -10.266 17.359 16.766 1 91.06 15 ALA B N 1
ATOM 1404 C CA . ALA B 1 15 ? -10.266 16.797 15.422 1 91.06 15 ALA B CA 1
ATOM 1405 C C . ALA B 1 15 ? -11.016 17.688 14.445 1 91.06 15 ALA B C 1
ATOM 1407 O O . ALA B 1 15 ? -12 18.344 14.82 1 91.06 15 ALA B O 1
ATOM 1408 N N . LYS B 1 16 ? -10.422 17.641 13.156 1 88.31 16 LYS B N 1
ATOM 1409 C CA . LYS B 1 16 ? -11.18 18.281 12.078 1 88.31 16 LYS B CA 1
ATOM 1410 C C . LYS B 1 16 ? -12.539 17.609 11.891 1 88.31 16 LYS B C 1
ATOM 1412 O O . LYS B 1 16 ? -12.625 16.391 11.812 1 88.31 16 LYS B O 1
ATOM 1417 N N . GLY B 1 17 ? -13.68 18.359 11.992 1 92 17 GLY B N 1
ATOM 1418 C CA . GLY B 1 17 ? -15.023 17.828 11.789 1 92 17 GLY B CA 1
ATOM 1419 C C . GLY B 1 17 ? -15.711 17.438 13.086 1 92 17 GLY B C 1
ATOM 1420 O O . GLY B 1 17 ? -16.625 16.625 13.078 1 92 17 GLY B O 1
ATOM 1421 N N . TYR B 1 18 ? -15.156 17.953 14.133 1 93.5 18 TYR B N 1
ATOM 1422 C CA . TYR B 1 18 ? -15.766 17.703 15.438 1 93.5 18 TYR B CA 1
ATOM 1423 C C . TYR B 1 18 ? -17.281 17.828 15.359 1 93.5 18 TYR B C 1
ATOM 1425 O O . TYR B 1 18 ? -17.797 18.812 14.828 1 93.5 18 TYR B O 1
ATOM 1433 N N . GLY B 1 19 ? -17.906 16.734 15.875 1 94.44 19 GLY B N 1
ATOM 1434 C CA . GLY B 1 19 ? -19.359 16.75 15.977 1 94.44 19 GLY B CA 1
ATOM 1435 C C . GLY B 1 19 ? -20.047 16.312 14.695 1 94.44 19 GLY B C 1
ATOM 1436 O O . GLY B 1 19 ? -21.266 16.141 14.664 1 94.44 19 GLY B O 1
ATOM 1437 N N . LYS B 1 20 ? -19.281 16.141 13.625 1 96.38 20 LYS B N 1
ATOM 1438 C CA . LYS B 1 20 ? -19.859 15.766 12.336 1 96.38 20 LYS B CA 1
ATOM 1439 C C . LYS B 1 20 ? -19.844 14.25 12.148 1 96.38 20 LYS B C 1
ATOM 1441 O O . LYS B 1 20 ? -19.125 13.539 12.859 1 96.38 20 LYS B O 1
ATOM 1446 N N . TRP B 1 21 ? -20.734 13.852 11.312 1 95.62 21 TRP B N 1
ATOM 1447 C CA . TRP B 1 21 ? -20.875 12.43 11.023 1 95.62 21 TRP B CA 1
ATOM 1448 C C . TRP B 1 21 ? -20.203 12.062 9.711 1 95.62 21 TRP B C 1
ATOM 1450 O O . TRP B 1 21 ? -20.453 12.68 8.68 1 95.62 21 TRP B O 1
ATOM 1460 N N . TYR B 1 22 ? -19.328 11.023 9.781 1 96.5 22 TYR B N 1
ATOM 1461 C CA . TYR B 1 22 ? -18.562 10.57 8.625 1 96.5 22 TYR B CA 1
ATOM 1462 C C . TYR B 1 22 ? -18.859 9.109 8.32 1 96.5 22 TYR B C 1
ATOM 1464 O O . TYR B 1 22 ? -19.156 8.32 9.234 1 96.5 22 TYR B O 1
ATOM 1472 N N . PRO B 1 23 ? -18.828 8.789 7.012 1 95.56 23 PRO B N 1
ATOM 1473 C CA . PRO B 1 23 ? -18.891 7.367 6.676 1 95.56 23 PRO B CA 1
ATOM 1474 C C . PRO B 1 23 ? -17.578 6.637 6.941 1 95.56 23 PRO B C 1
ATOM 1476 O O . PRO B 1 23 ? -16.531 7.07 6.473 1 95.56 23 PRO B O 1
ATOM 1479 N N . ARG B 1 24 ? -17.734 5.605 7.684 1 95.06 24 ARG B N 1
ATOM 1480 C CA . ARG B 1 24 ? -16.562 4.766 7.953 1 95.06 24 ARG B CA 1
ATOM 1481 C C . ARG B 1 24 ? -16.734 3.387 7.32 1 95.06 24 ARG B C 1
ATOM 1483 O O . ARG B 1 24 ? -17.781 2.758 7.453 1 95.06 24 ARG B O 1
ATOM 1490 N N . ALA B 1 25 ? -15.664 3.035 6.621 1 96.56 25 ALA B N 1
ATOM 1491 C CA . ALA B 1 25 ? -15.711 1.712 6.004 1 96.56 25 ALA B CA 1
ATOM 1492 C C . ALA B 1 25 ? -15.742 0.615 7.062 1 96.56 25 ALA B C 1
ATOM 1494 O O . ALA B 1 25 ? -15.039 0.7 8.07 1 96.56 25 ALA B O 1
ATOM 1495 N N . VAL B 1 26 ? -16.547 -0.388 6.785 1 96.31 26 VAL B N 1
ATOM 1496 C CA . VAL B 1 26 ? -16.656 -1.54 7.676 1 96.31 26 VAL B CA 1
ATOM 1497 C C . VAL B 1 26 ? -16.016 -2.76 7.023 1 96.31 26 VAL B C 1
ATOM 1499 O O . VAL B 1 26 ? -16.359 -3.125 5.898 1 96.31 26 VAL B O 1
ATOM 1502 N N . ILE B 1 27 ? -15.102 -3.312 7.758 1 97.19 27 ILE B N 1
ATOM 1503 C CA . ILE B 1 27 ? -14.477 -4.547 7.293 1 97.19 27 ILE B CA 1
ATOM 1504 C C . ILE B 1 27 ? -15.258 -5.75 7.812 1 97.19 27 ILE B C 1
ATOM 1506 O O . ILE B 1 27 ? -15.43 -5.906 9.023 1 97.19 27 ILE B O 1
ATOM 1510 N N . THR B 1 28 ? -15.711 -6.629 6.957 1 96.19 28 THR B N 1
ATOM 1511 C CA . THR B 1 28 ? -16.578 -7.734 7.336 1 96.19 28 THR B CA 1
ATOM 1512 C C . THR B 1 28 ? -15.766 -8.977 7.676 1 96.19 28 THR B C 1
ATOM 1514 O O . THR B 1 28 ? -16.141 -9.766 8.539 1 96.19 28 THR B O 1
ATOM 1517 N N . GLN B 1 29 ? -14.727 -9.219 6.957 1 97.44 29 GLN B N 1
ATOM 1518 C CA . GLN B 1 29 ? -13.883 -10.398 7.125 1 97.44 29 GLN B CA 1
ATOM 1519 C C . GLN B 1 29 ? -12.469 -10.133 6.625 1 97.44 29 GLN B C 1
ATOM 1521 O O . GLN B 1 29 ? -12.242 -9.211 5.84 1 97.44 29 GLN B O 1
ATOM 1526 N N . THR B 1 30 ? -11.578 -10.898 7.172 1 98.44 30 THR B N 1
ATOM 1527 C CA . THR B 1 30 ? -10.203 -10.883 6.684 1 98.44 30 THR B CA 1
ATOM 1528 C C . THR B 1 30 ? -9.891 -12.156 5.902 1 98.44 30 THR B C 1
ATOM 1530 O O . THR B 1 30 ? -10.156 -13.266 6.379 1 98.44 30 THR B O 1
ATOM 1533 N N . VAL B 1 31 ? -9.406 -12.008 4.699 1 98.56 31 VAL B N 1
ATOM 1534 C CA . VAL B 1 31 ? -8.953 -13.117 3.865 1 98.56 31 VAL B CA 1
ATOM 1535 C C . VAL B 1 31 ? -7.426 -13.117 3.799 1 98.56 31 VAL B C 1
ATOM 1537 O O . VAL B 1 31 ? -6.812 -12.102 3.467 1 98.56 31 VAL B O 1
ATOM 1540 N N . ASP B 1 32 ? -6.84 -14.266 4.102 1 98.5 32 ASP B N 1
ATOM 1541 C CA . ASP B 1 32 ? -5.383 -14.312 4.117 1 98.5 32 ASP B CA 1
ATOM 1542 C C . ASP B 1 32 ? -4.848 -15.07 2.9 1 98.5 32 ASP B C 1
ATOM 1544 O O . ASP B 1 32 ? -5.617 -15.484 2.033 1 98.5 32 ASP B O 1
ATOM 1548 N N . THR B 1 33 ? -3.592 -15.258 2.865 1 98.56 33 THR B N 1
ATOM 1549 C CA . THR B 1 33 ? -2.902 -15.836 1.717 1 98.56 33 THR B CA 1
ATOM 1550 C C . THR B 1 33 ? -3.43 -17.234 1.419 1 98.56 33 THR B C 1
ATOM 1552 O O . THR B 1 33 ? -3.658 -17.594 0.26 1 98.56 33 THR B O 1
ATOM 1555 N N . GLU B 1 34 ? -3.645 -18 2.416 1 98.31 34 GLU B N 1
ATOM 1556 C CA . GLU B 1 34 ? -4.113 -19.375 2.234 1 98.31 34 GLU B CA 1
ATOM 1557 C C . GLU B 1 34 ? -5.516 -19.406 1.639 1 98.31 34 GLU B C 1
ATOM 1559 O O . GLU B 1 34 ? -5.801 -20.203 0.747 1 98.31 34 GLU B O 1
ATOM 1564 N N . MET B 1 35 ? -6.332 -18.578 2.16 1 98.25 35 MET B N 1
ATOM 1565 C CA . MET B 1 35 ? -7.695 -18.484 1.647 1 98.25 35 MET B CA 1
ATOM 1566 C C . MET B 1 35 ? -7.707 -18.016 0.199 1 98.25 35 MET B C 1
ATOM 1568 O O . MET B 1 35 ? -8.445 -18.547 -0.631 1 98.25 35 MET B O 1
ATOM 1572 N N . LEU B 1 36 ? -6.879 -17.031 -0.103 1 98.56 36 LEU B N 1
ATOM 1573 C CA . LEU B 1 36 ? -6.773 -16.547 -1.476 1 98.56 36 LEU B CA 1
ATOM 1574 C C . LEU B 1 36 ? -6.281 -17.641 -2.404 1 98.56 36 LEU B C 1
ATOM 1576 O O . LEU B 1 36 ? -6.812 -17.828 -3.502 1 98.56 36 LEU B O 1
ATOM 1580 N N . ALA B 1 37 ? -5.316 -18.359 -1.909 1 98.5 37 ALA B N 1
ATOM 1581 C CA . ALA B 1 37 ? -4.762 -19.438 -2.721 1 98.5 37 ALA B CA 1
ATOM 1582 C C . ALA B 1 37 ? -5.812 -20.5 -3.018 1 98.5 37 ALA B C 1
ATOM 1584 O O . ALA B 1 37 ? -5.832 -21.078 -4.105 1 98.5 37 ALA B O 1
ATOM 1585 N N . THR B 1 38 ? -6.648 -20.766 -2.076 1 98.19 38 THR B N 1
ATOM 1586 C CA . THR B 1 38 ? -7.738 -21.719 -2.258 1 98.19 38 THR B CA 1
ATOM 1587 C C . THR B 1 38 ? -8.703 -21.25 -3.336 1 98.19 38 THR B C 1
ATOM 1589 O O . THR B 1 38 ? -9.156 -22.031 -4.168 1 98.19 38 THR B O 1
ATOM 1592 N N . ILE B 1 39 ? -8.992 -20.031 -3.354 1 97.81 39 ILE B N 1
ATOM 1593 C CA . ILE B 1 39 ? -9.867 -19.453 -4.371 1 97.81 39 ILE B CA 1
ATOM 1594 C C . ILE B 1 39 ? -9.18 -19.5 -5.73 1 97.81 39 ILE B C 1
ATOM 1596 O O . ILE B 1 39 ? -9.781 -19.906 -6.723 1 97.81 39 ILE B O 1
ATOM 1600 N N . MET B 1 40 ? -7.945 -19.156 -5.727 1 97.81 40 MET B N 1
ATOM 1601 C CA . MET B 1 40 ? -7.199 -19.031 -6.977 1 97.81 40 MET B CA 1
ATOM 1602 C C . MET B 1 40 ? -7.004 -20.375 -7.645 1 97.81 40 MET B C 1
ATOM 1604 O O . MET B 1 40 ? -7 -20.469 -8.875 1 97.81 40 MET B O 1
ATOM 1608 N N . GLN B 1 41 ? -6.785 -21.406 -6.879 1 96.44 41 GLN B N 1
ATOM 1609 C CA . GLN B 1 41 ? -6.531 -22.734 -7.457 1 96.44 41 GLN B CA 1
ATOM 1610 C C . GLN B 1 41 ? -7.73 -23.219 -8.258 1 96.44 41 GLN B C 1
ATOM 1612 O O . GLN B 1 41 ? -7.598 -24.094 -9.109 1 96.44 41 GLN B O 1
ATOM 1617 N N . ARG B 1 42 ? -8.859 -22.625 -7.973 1 94.25 42 ARG B N 1
ATOM 1618 C CA . ARG B 1 42 ? -10.07 -22.984 -8.711 1 94.25 42 ARG B CA 1
ATOM 1619 C C . ARG B 1 42 ? -10.086 -22.344 -10.086 1 94.25 42 ARG B C 1
ATOM 1621 O O . ARG B 1 42 ? -10.789 -22.797 -10.984 1 94.25 42 ARG B O 1
ATOM 1628 N N . ASN B 1 43 ? -9.273 -21.328 -10.266 1 89.94 43 ASN B N 1
ATOM 1629 C CA . ASN B 1 43 ? -9.297 -20.547 -11.484 1 89.94 43 ASN B CA 1
ATOM 1630 C C . ASN B 1 43 ? -8.023 -20.734 -12.305 1 89.94 43 ASN B C 1
ATOM 1632 O O . ASN B 1 43 ? -7.875 -20.141 -13.375 1 89.94 43 ASN B O 1
ATOM 1636 N N . CYS B 1 44 ? -7.156 -21.5 -11.789 1 87.5 44 CYS B N 1
ATOM 1637 C CA . CYS B 1 44 ? -5.914 -21.719 -12.516 1 87.5 44 CYS B CA 1
ATOM 1638 C C . CYS B 1 44 ? -5.484 -23.188 -12.445 1 87.5 44 CYS B C 1
ATOM 1640 O O . CYS B 1 44 ? -6.16 -24 -11.812 1 87.5 44 CYS B O 1
ATOM 1642 N N . THR B 1 45 ? -4.324 -23.547 -13.156 1 90.94 45 THR B N 1
ATOM 1643 C CA . THR B 1 45 ? -3.857 -24.922 -13.234 1 90.94 45 THR B CA 1
ATOM 1644 C C . THR B 1 45 ? -2.926 -25.234 -12.062 1 90.94 45 THR B C 1
ATOM 1646 O O . THR B 1 45 ? -2.592 -26.406 -11.828 1 90.94 45 THR B O 1
ATOM 1649 N N . LEU B 1 46 ? -2.58 -24.25 -11.297 1 94.81 46 LEU B N 1
ATOM 1650 C CA . LEU B 1 46 ? -1.659 -24.453 -10.18 1 94.81 46 LEU B CA 1
ATOM 1651 C C . LEU B 1 46 ? -2.416 -24.828 -8.914 1 94.81 46 LEU B C 1
ATOM 1653 O O . LEU B 1 46 ? -3.553 -24.406 -8.711 1 94.81 46 LEU B O 1
ATOM 1657 N N . LYS B 1 47 ? -1.729 -25.609 -8.148 1 95.25 47 LYS B N 1
ATOM 1658 C CA . LYS B 1 47 ? -2.287 -26 -6.855 1 95.25 47 LYS B CA 1
ATOM 1659 C C . LYS B 1 47 ? -1.977 -24.953 -5.785 1 95.25 47 LYS B C 1
ATOM 1661 O O . LYS B 1 47 ? -1.061 -24.141 -5.949 1 95.25 47 LYS B O 1
ATOM 1666 N N . LYS B 1 48 ? -2.693 -25.109 -4.707 1 96.81 48 LYS B N 1
ATOM 1667 C CA . LYS B 1 48 ? -2.596 -24.172 -3.594 1 96.81 48 LYS B CA 1
ATOM 1668 C C . LYS B 1 48 ? -1.149 -24.016 -3.137 1 96.81 48 LYS B C 1
ATOM 1670 O O . LYS B 1 48 ? -0.675 -22.891 -2.947 1 96.81 48 LYS B O 1
ATOM 1675 N N . ALA B 1 49 ? -0.477 -25.094 -2.98 1 95.25 49 ALA B N 1
ATOM 1676 C CA . ALA B 1 49 ? 0.897 -25.078 -2.486 1 95.25 49 ALA B CA 1
ATOM 1677 C C . ALA B 1 49 ? 1.808 -24.297 -3.428 1 95.25 49 ALA B C 1
ATOM 1679 O O . ALA B 1 49 ? 2.705 -23.578 -2.979 1 95.25 49 ALA B O 1
ATOM 1680 N N . ASP B 1 50 ? 1.609 -24.469 -4.738 1 95.06 50 ASP B N 1
ATOM 1681 C CA . ASP B 1 50 ? 2.41 -23.75 -5.73 1 95.06 50 ASP B CA 1
ATOM 1682 C C . ASP B 1 50 ? 2.115 -22.25 -5.703 1 95.06 50 ASP B C 1
ATOM 1684 O O . ASP B 1 50 ? 3.029 -21.438 -5.824 1 95.06 50 ASP B O 1
ATOM 1688 N N . ILE B 1 51 ? 0.837 -21.859 -5.516 1 97.12 51 ILE B N 1
ATOM 1689 C CA . ILE B 1 51 ? 0.426 -20.469 -5.488 1 97.12 51 ILE B CA 1
ATOM 1690 C C . ILE B 1 51 ? 1.037 -19.766 -4.277 1 97.12 51 ILE B C 1
ATOM 1692 O O . ILE B 1 51 ? 1.608 -18.688 -4.398 1 97.12 51 ILE B O 1
ATOM 1696 N N . VAL B 1 52 ? 1.008 -20.406 -3.16 1 96.94 52 VAL B N 1
ATOM 1697 C CA . VAL B 1 52 ? 1.581 -19.844 -1.937 1 96.94 52 VAL B CA 1
ATOM 1698 C C . VAL B 1 52 ? 3.088 -19.672 -2.107 1 96.94 52 VAL B C 1
ATOM 1700 O O . VAL B 1 52 ? 3.65 -18.656 -1.68 1 96.94 52 VAL B O 1
ATOM 1703 N N . ALA B 1 53 ? 3.674 -20.578 -2.715 1 95.94 53 ALA B N 1
ATOM 1704 C CA . ALA B 1 53 ? 5.113 -20.516 -2.955 1 95.94 53 ALA B CA 1
ATOM 1705 C C . ALA B 1 53 ? 5.461 -19.328 -3.846 1 95.94 53 ALA B C 1
ATOM 1707 O O . ALA B 1 53 ? 6.438 -18.609 -3.592 1 95.94 53 ALA B O 1
ATOM 1708 N N . VAL B 1 54 ? 4.699 -19.109 -4.871 1 96.94 54 VAL B N 1
ATOM 1709 C CA . VAL B 1 54 ? 4.941 -18.016 -5.793 1 96.94 54 VAL B CA 1
ATOM 1710 C C . VAL B 1 54 ? 4.75 -16.672 -5.07 1 96.94 54 VAL B C 1
ATOM 1712 O O . VAL B 1 54 ? 5.559 -15.758 -5.227 1 96.94 54 VAL B O 1
ATOM 1715 N N . ILE B 1 55 ? 3.705 -16.547 -4.242 1 97.5 55 ILE B N 1
ATOM 1716 C CA . ILE B 1 55 ? 3.436 -15.32 -3.502 1 97.5 55 ILE B CA 1
ATOM 1717 C C . ILE B 1 55 ? 4.57 -15.055 -2.518 1 97.5 55 ILE B C 1
ATOM 1719 O O . ILE B 1 55 ? 5.059 -13.922 -2.41 1 97.5 55 ILE B O 1
ATOM 1723 N N . SER B 1 56 ? 5.012 -16.062 -1.907 1 96.44 56 SER B N 1
ATOM 1724 C CA . SER B 1 56 ? 6.121 -15.922 -0.967 1 96.44 56 SER B CA 1
ATOM 1725 C C . SER B 1 56 ? 7.398 -15.484 -1.676 1 96.44 56 SER B C 1
ATOM 1727 O O . SER B 1 56 ? 8.125 -14.617 -1.18 1 96.44 56 SER B O 1
ATOM 1729 N N . GLU B 1 57 ? 7.688 -16.125 -2.783 1 97.19 57 GLU B N 1
ATOM 1730 C CA . GLU B 1 57 ? 8.859 -15.742 -3.561 1 97.19 57 GLU B CA 1
ATOM 1731 C C . GLU B 1 57 ? 8.75 -14.305 -4.051 1 97.19 57 GLU B C 1
ATOM 1733 O O . GLU B 1 57 ? 9.75 -13.586 -4.105 1 97.19 57 GLU B O 1
ATOM 1738 N N . LEU B 1 58 ? 7.574 -13.891 -4.484 1 97.88 58 LEU B N 1
ATOM 1739 C CA . LEU B 1 58 ? 7.344 -12.516 -4.91 1 97.88 58 LEU B CA 1
ATOM 1740 C C . LEU B 1 58 ? 7.715 -11.531 -3.801 1 97.88 58 LEU B C 1
ATOM 1742 O O . LEU B 1 58 ? 8.398 -10.539 -4.051 1 97.88 58 LEU B O 1
ATOM 1746 N N . ILE B 1 59 ? 7.316 -11.797 -2.596 1 96.81 59 ILE B N 1
ATOM 1747 C CA . ILE B 1 59 ? 7.566 -10.938 -1.443 1 96.81 59 ILE B CA 1
ATOM 1748 C C . ILE B 1 59 ? 9.07 -10.797 -1.227 1 96.81 59 ILE B C 1
ATOM 1750 O O . ILE B 1 59 ? 9.578 -9.68 -1.045 1 96.81 59 ILE B O 1
ATOM 1754 N N . GLU B 1 60 ? 9.758 -11.898 -1.307 1 95.56 60 GLU B N 1
ATOM 1755 C CA . GLU B 1 60 ? 11.211 -11.891 -1.109 1 95.56 60 GLU B CA 1
ATOM 1756 C C . GLU B 1 60 ? 11.906 -11.102 -2.211 1 95.56 60 GLU B C 1
ATOM 1758 O O . GLU B 1 60 ? 12.805 -10.297 -1.936 1 95.56 60 GLU B O 1
ATOM 1763 N N . THR B 1 61 ? 11.547 -11.398 -3.396 1 97.25 61 THR B N 1
ATOM 1764 C CA . THR B 1 61 ? 12.156 -10.711 -4.531 1 97.25 61 THR B CA 1
ATOM 1765 C C . THR B 1 61 ? 11.859 -9.219 -4.484 1 97.25 61 THR B C 1
ATOM 1767 O O . THR B 1 61 ? 12.727 -8.391 -4.762 1 97.25 61 THR B O 1
ATOM 1770 N N . MET B 1 62 ? 10.625 -8.812 -4.129 1 97.81 62 MET B N 1
ATOM 1771 C CA . MET B 1 62 ? 10.266 -7.406 -3.98 1 97.81 62 MET B CA 1
ATOM 1772 C C . MET B 1 62 ? 11.109 -6.738 -2.9 1 97.81 62 MET B C 1
ATOM 1774 O O . MET B 1 62 ? 11.578 -5.613 -3.08 1 97.81 62 MET B O 1
ATOM 1778 N N . ALA B 1 63 ? 11.258 -7.434 -1.794 1 95.94 63 ALA B N 1
ATOM 1779 C CA . ALA B 1 63 ? 12.07 -6.891 -0.706 1 95.94 63 ALA B CA 1
ATOM 1780 C C . ALA B 1 63 ? 13.477 -6.559 -1.186 1 95.94 63 ALA B C 1
ATOM 1782 O O . ALA B 1 63 ? 14 -5.477 -0.902 1 95.94 63 ALA B O 1
ATOM 1783 N N . ASP B 1 64 ? 14.008 -7.449 -1.946 1 96.12 64 ASP B N 1
ATOM 1784 C CA . ASP B 1 64 ? 15.359 -7.262 -2.469 1 96.12 64 ASP B CA 1
ATOM 1785 C C . ASP B 1 64 ? 15.438 -6.031 -3.365 1 96.12 64 ASP B C 1
ATOM 1787 O O . ASP B 1 64 ? 16.359 -5.227 -3.25 1 96.12 64 ASP B O 1
ATOM 1791 N N . GLN B 1 65 ? 14.469 -5.941 -4.262 1 97.44 65 GLN B N 1
ATOM 1792 C CA . GLN B 1 65 ? 14.477 -4.824 -5.203 1 97.44 65 GLN B CA 1
ATOM 1793 C C . GLN B 1 65 ? 14.258 -3.498 -4.48 1 97.44 65 GLN B C 1
ATOM 1795 O O . GLN B 1 65 ? 14.938 -2.51 -4.773 1 97.44 65 GLN B O 1
ATOM 1800 N N . LEU B 1 66 ? 13.359 -3.453 -3.521 1 97.62 66 LEU B N 1
ATOM 1801 C CA . LEU B 1 66 ? 13.055 -2.24 -2.77 1 97.62 66 LEU B CA 1
ATOM 1802 C C . LEU B 1 66 ? 14.258 -1.799 -1.946 1 97.62 66 LEU B C 1
ATOM 1804 O O . LEU B 1 66 ? 14.578 -0.608 -1.888 1 97.62 66 LEU B O 1
ATOM 1808 N N . GLN B 1 67 ? 14.969 -2.744 -1.349 1 96.19 67 GLN B N 1
ATOM 1809 C CA . GLN B 1 67 ? 16.109 -2.439 -0.496 1 96.19 67 GLN B CA 1
ATOM 1810 C C . GLN B 1 67 ? 17.328 -2.008 -1.326 1 96.19 67 GLN B C 1
ATOM 1812 O O . GLN B 1 67 ? 18.312 -1.51 -0.783 1 96.19 67 GLN B O 1
ATOM 1817 N N . ASP B 1 68 ? 17.188 -2.232 -2.594 1 96.38 68 ASP B N 1
ATOM 1818 C CA . ASP B 1 68 ? 18.188 -1.744 -3.533 1 96.38 68 ASP B CA 1
ATOM 1819 C C . ASP B 1 68 ? 17.781 -0.399 -4.129 1 96.38 68 ASP B C 1
ATOM 1821 O O . ASP B 1 68 ? 18.172 -0.069 -5.254 1 96.38 68 ASP B O 1
ATOM 1825 N N . SER B 1 69 ? 16.906 0.286 -3.438 1 97.31 69 SER B N 1
ATOM 1826 C CA . SER B 1 69 ? 16.453 1.637 -3.75 1 97.31 69 SER B CA 1
ATOM 1827 C C . SER B 1 69 ? 15.688 1.671 -5.07 1 97.31 69 SER B C 1
ATOM 1829 O O . SER B 1 69 ? 15.781 2.643 -5.824 1 97.31 69 SER B O 1
ATOM 1831 N N . LYS B 1 70 ? 15.062 0.565 -5.43 1 98 70 LYS B N 1
ATOM 1832 C CA . LYS B 1 70 ? 14.258 0.521 -6.645 1 98 70 LYS B CA 1
ATOM 1833 C C . LYS B 1 70 ? 12.766 0.647 -6.316 1 98 70 LYS B C 1
ATOM 1835 O O . LYS B 1 70 ? 12.359 0.437 -5.172 1 98 70 LYS B O 1
ATOM 1840 N N . ARG B 1 71 ? 12.078 1.083 -7.32 1 98.69 71 ARG B N 1
ATOM 1841 C CA . ARG B 1 71 ? 10.617 1.002 -7.301 1 98.69 71 ARG B CA 1
ATOM 1842 C C . ARG B 1 71 ? 10.133 -0.308 -7.914 1 98.69 71 ARG B C 1
ATOM 1844 O O . ARG B 1 71 ? 10.648 -0.746 -8.945 1 98.69 71 ARG B O 1
ATOM 1851 N N . VAL B 1 72 ? 9.188 -0.905 -7.254 1 98.69 72 VAL B N 1
ATOM 1852 C CA . VAL B 1 72 ? 8.562 -2.111 -7.785 1 98.69 72 VAL B CA 1
ATOM 1853 C C . VAL B 1 72 ? 7.152 -1.791 -8.273 1 98.69 72 VAL B C 1
ATOM 1855 O O . VAL B 1 72 ? 6.305 -1.344 -7.5 1 98.69 72 VAL B O 1
ATOM 1858 N N . LYS B 1 73 ? 6.957 -1.978 -9.523 1 98.44 73 LYS B N 1
ATOM 1859 C CA . LYS B 1 73 ? 5.641 -1.763 -10.125 1 98.44 73 LYS B CA 1
ATOM 1860 C C . LYS B 1 73 ? 4.992 -3.086 -10.516 1 98.44 73 LYS B C 1
ATOM 1862 O O . LYS B 1 73 ? 5.418 -3.732 -11.477 1 98.44 73 LYS B O 1
ATOM 1867 N N . LEU B 1 74 ? 4.004 -3.469 -9.805 1 98.25 74 LEU B N 1
ATOM 1868 C CA . LEU B 1 74 ? 3.176 -4.594 -10.219 1 98.25 74 LEU B CA 1
ATOM 1869 C C . LEU B 1 74 ? 2.043 -4.133 -11.125 1 98.25 74 LEU B C 1
ATOM 1871 O O . LEU B 1 74 ? 1.136 -3.424 -10.688 1 98.25 74 LEU B O 1
ATOM 1875 N N . ASN B 1 75 ? 2.104 -4.59 -12.344 1 96.5 75 ASN B N 1
ATOM 1876 C CA . ASN B 1 75 ? 1.134 -4.148 -13.336 1 96.5 75 ASN B CA 1
ATOM 1877 C C . ASN B 1 75 ? -0.289 -4.535 -12.945 1 96.5 75 ASN B C 1
ATOM 1879 O O . ASN B 1 75 ? -0.56 -5.703 -12.656 1 96.5 75 ASN B O 1
ATOM 1883 N N . GLY B 1 76 ? -1.169 -3.527 -12.93 1 94.38 76 GLY B N 1
ATOM 1884 C CA . GLY B 1 76 ? -2.549 -3.768 -12.539 1 94.38 76 GLY B CA 1
ATOM 1885 C C . GLY B 1 76 ? -2.754 -3.738 -11.039 1 94.38 76 GLY B C 1
ATOM 1886 O O . GLY B 1 76 ? -3.883 -3.865 -10.555 1 94.38 76 GLY B O 1
ATOM 1887 N N . PHE B 1 77 ? -1.772 -3.58 -10.352 1 96.75 77 PHE B N 1
ATOM 1888 C CA . PHE B 1 77 ? -1.793 -3.566 -8.891 1 96.75 77 PHE B CA 1
ATOM 1889 C C . PHE B 1 77 ? -1.397 -2.193 -8.359 1 96.75 77 PHE B C 1
ATOM 1891 O O . PHE B 1 77 ? -2.252 -1.426 -7.91 1 96.75 77 PHE B O 1
ATOM 1898 N N . GLY B 1 78 ? -0.191 -1.818 -8.547 1 97.19 78 GLY B N 1
ATOM 1899 C CA . GLY B 1 78 ? 0.365 -0.574 -8.039 1 97.19 78 GLY B CA 1
ATOM 1900 C C . GLY B 1 78 ? 1.876 -0.603 -7.914 1 97.19 78 GLY B C 1
ATOM 1901 O O . GLY B 1 78 ? 2.527 -1.527 -8.406 1 97.19 78 GLY B O 1
ATOM 1902 N N . SER B 1 79 ? 2.344 0.473 -7.312 1 97.94 79 SER B N 1
ATOM 1903 C CA . SER B 1 79 ? 3.791 0.589 -7.16 1 97.94 79 SER B CA 1
ATOM 1904 C C . SER B 1 79 ? 4.18 0.716 -5.691 1 97.94 79 SER B C 1
ATOM 1906 O O . SER B 1 79 ? 3.402 1.218 -4.879 1 97.94 79 SER B O 1
ATOM 1908 N N . PHE B 1 80 ? 5.367 0.24 -5.391 1 98.12 80 PHE B N 1
ATOM 1909 C CA . PHE B 1 80 ? 5.949 0.26 -4.051 1 98.12 80 PHE B CA 1
ATOM 1910 C C . PHE B 1 80 ? 7.336 0.889 -4.074 1 98.12 80 PHE B C 1
ATOM 1912 O O . PHE B 1 80 ? 8.117 0.644 -4.992 1 98.12 80 PHE B O 1
ATOM 1919 N N . LYS B 1 81 ? 7.602 1.609 -3.105 1 97.75 81 LYS B N 1
ATOM 1920 C CA . LYS B 1 81 ? 8.938 2.164 -2.912 1 97.75 81 LYS B CA 1
ATOM 1921 C C . LYS B 1 81 ? 9.211 2.439 -1.438 1 97.75 81 LYS B C 1
ATOM 1923 O O . LYS B 1 81 ? 8.281 2.49 -0.627 1 97.75 81 LYS B O 1
ATOM 1928 N N . ILE B 1 82 ? 10.445 2.611 -1.147 1 97 82 ILE B N 1
ATOM 1929 C CA . ILE B 1 82 ? 10.812 2.906 0.233 1 97 82 ILE B CA 1
ATOM 1930 C C . ILE B 1 82 ? 10.969 4.414 0.415 1 97 82 ILE B C 1
ATOM 1932 O O . ILE B 1 82 ? 11.594 5.086 -0.412 1 97 82 ILE B O 1
ATOM 1936 N N . GLY B 1 83 ? 10.32 4.91 1.409 1 96.38 83 GLY B N 1
ATOM 1937 C CA . GLY B 1 83 ? 10.484 6.297 1.824 1 96.38 83 GLY B CA 1
ATOM 1938 C C . GLY B 1 83 ? 11.32 6.445 3.086 1 96.38 83 GLY B C 1
ATOM 1939 O O . GLY B 1 83 ? 11.57 5.461 3.787 1 96.38 83 GLY B O 1
ATOM 1940 N N . ILE B 1 84 ? 11.734 7.727 3.338 1 95.12 84 ILE B N 1
ATOM 1941 C CA . ILE B 1 84 ? 12.57 8.039 4.496 1 95.12 84 ILE B CA 1
ATOM 1942 C C . ILE B 1 84 ? 11.859 9.062 5.379 1 95.12 84 ILE B C 1
ATOM 1944 O O . ILE B 1 84 ? 11.391 10.094 4.891 1 95.12 84 ILE B O 1
ATOM 1948 N N . ARG B 1 85 ? 11.719 8.664 6.578 1 94.31 85 ARG B N 1
ATOM 1949 C CA . ARG B 1 85 ? 11.273 9.617 7.59 1 94.31 85 ARG B CA 1
ATOM 1950 C C . ARG B 1 85 ? 12.461 10.336 8.227 1 94.31 85 ARG B C 1
ATOM 1952 O O . ARG B 1 85 ? 13.32 9.695 8.836 1 94.31 85 ARG B O 1
ATOM 1959 N N . GLY B 1 86 ? 12.484 11.625 8.07 1 94.25 86 GLY B N 1
ATOM 1960 C CA . GLY B 1 86 ? 13.625 12.359 8.57 1 94.25 86 GLY B CA 1
ATOM 1961 C C . GLY B 1 86 ? 13.25 13.648 9.273 1 94.25 86 GLY B C 1
ATOM 1962 O O . GLY B 1 86 ? 12.109 14.117 9.156 1 94.25 86 GLY B O 1
ATOM 1963 N N . GLU B 1 87 ? 14.203 14.125 10.055 1 95 87 GLU B N 1
ATOM 1964 C CA . GLU B 1 87 ? 14.148 15.445 10.672 1 95 87 GLU B CA 1
ATOM 1965 C C . GLU B 1 87 ? 15.016 16.453 9.914 1 95 87 GLU B C 1
ATOM 1967 O O . GLU B 1 87 ? 16.109 16.109 9.445 1 95 87 GLU B O 1
ATOM 1972 N N . GLY B 1 88 ? 14.453 17.594 9.891 1 94.75 88 GLY B N 1
ATOM 1973 C CA . GLY B 1 88 ? 15.156 18.625 9.141 1 94.75 88 GLY B CA 1
ATOM 1974 C C . GLY B 1 88 ? 16.453 19.078 9.797 1 94.75 88 GLY B C 1
ATOM 1975 O O . GLY B 1 88 ? 16.516 19.219 11.023 1 94.75 88 GLY B O 1
ATOM 1976 N N . ALA B 1 89 ? 17.484 19.25 8.953 1 96.38 89 ALA B N 1
ATOM 1977 C CA . ALA B 1 89 ? 18.75 19.859 9.383 1 96.38 89 ALA B CA 1
ATOM 1978 C C . ALA B 1 89 ? 18.812 21.312 8.961 1 96.38 89 ALA B C 1
ATOM 1980 O O . ALA B 1 89 ? 18.25 21.703 7.941 1 96.38 89 ALA B O 1
ATOM 1981 N N . ASP B 1 90 ? 19.516 22.109 9.719 1 95.38 90 ASP B N 1
ATOM 1982 C CA . ASP B 1 90 ? 19.594 23.531 9.422 1 95.38 90 ASP B CA 1
ATOM 1983 C C . ASP B 1 90 ? 20.406 23.781 8.148 1 95.38 90 ASP B C 1
ATOM 1985 O O . ASP B 1 90 ? 20.156 24.75 7.43 1 95.38 90 ASP B O 1
ATOM 1989 N N . SER B 1 91 ? 21.375 22.938 7.91 1 94.12 91 SER B N 1
ATOM 1990 C CA . SER B 1 91 ? 22.188 22.969 6.695 1 94.12 91 SER B CA 1
ATOM 1991 C C . SER B 1 91 ? 22.562 21.562 6.242 1 94.12 91 SER B C 1
ATOM 1993 O O . SER B 1 91 ? 22.422 20.609 7.004 1 94.12 91 SER B O 1
ATOM 1995 N N . ALA B 1 92 ? 23.016 21.484 5.004 1 92.12 92 ALA B N 1
ATOM 1996 C CA . ALA B 1 92 ? 23.469 20.188 4.484 1 92.12 92 ALA B CA 1
ATOM 1997 C C . ALA B 1 92 ? 24.641 19.641 5.309 1 92.12 92 ALA B C 1
ATOM 1999 O O . ALA B 1 92 ? 24.734 18.422 5.516 1 92.12 92 ALA B O 1
ATOM 2000 N N . ALA B 1 93 ? 25.484 20.484 5.816 1 94 93 ALA B N 1
ATOM 2001 C CA . ALA B 1 93 ? 26.656 20.109 6.602 1 94 93 ALA B CA 1
ATOM 2002 C C . ALA B 1 93 ? 26.25 19.578 7.969 1 94 93 ALA B C 1
ATOM 2004 O O . ALA B 1 93 ? 26.969 18.75 8.555 1 94 93 ALA B O 1
ATOM 2005 N N . ASP B 1 94 ? 25.141 19.953 8.406 1 95.12 94 ASP B N 1
ATOM 2006 C CA . ASP B 1 94 ? 24.656 19.578 9.734 1 95.12 94 ASP B CA 1
ATOM 2007 C C . ASP B 1 94 ? 23.906 18.25 9.688 1 95.12 94 ASP B C 1
ATOM 2009 O O . ASP B 1 94 ? 23.531 17.703 10.727 1 95.12 94 ASP B O 1
ATOM 2013 N N . PHE B 1 95 ? 23.75 17.75 8.484 1 95.5 95 PHE B N 1
ATOM 2014 C CA . PHE B 1 95 ? 22.953 16.531 8.336 1 95.5 95 PHE B CA 1
ATOM 2015 C C . PHE B 1 95 ? 23.766 15.305 8.734 1 95.5 95 PHE B C 1
ATOM 2017 O O . PHE B 1 95 ? 24.938 15.195 8.367 1 95.5 95 PHE B O 1
ATOM 2024 N N . SER B 1 96 ? 23.188 14.422 9.492 1 94.75 96 SER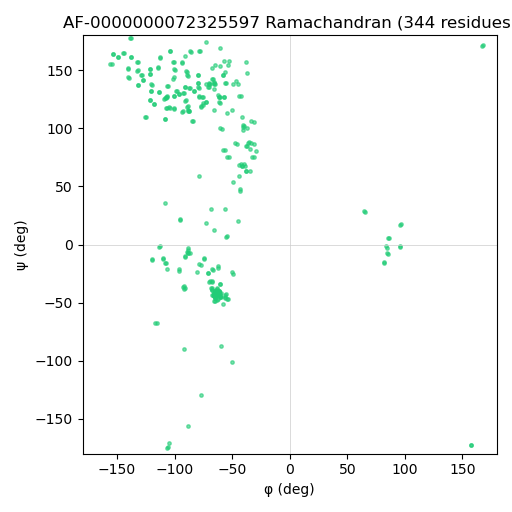 B N 1
ATOM 2025 C CA . SER B 1 96 ? 23.75 13.109 9.758 1 94.75 96 SER B CA 1
ATOM 2026 C C . SER B 1 96 ? 22.672 12.031 9.773 1 94.75 96 SER B C 1
ATOM 2028 O O . SER B 1 96 ? 21.531 12.289 10.188 1 94.75 96 SER B O 1
ATOM 2030 N N . ILE B 1 97 ? 23.047 10.891 9.445 1 92.06 97 ILE B N 1
ATOM 2031 C CA . ILE B 1 97 ? 22.109 9.766 9.344 1 92.06 97 ILE B CA 1
ATOM 2032 C C . ILE B 1 97 ? 21.547 9.445 10.727 1 92.06 97 ILE B C 1
ATOM 2034 O O . ILE B 1 97 ? 20.328 9.305 10.891 1 92.06 97 ILE B O 1
ATOM 2038 N N . SER B 1 98 ? 22.422 9.43 11.672 1 93.25 98 SER B N 1
ATOM 2039 C CA . SER B 1 98 ? 22.016 9.039 13.016 1 93.25 98 SER B CA 1
ATOM 2040 C C . SER B 1 98 ? 21.078 10.07 13.633 1 93.25 98 SER B C 1
ATOM 2042 O O . SER B 1 98 ? 20.156 9.711 14.367 1 93.25 98 SER B O 1
ATOM 2044 N N . LYS B 1 99 ? 21.266 11.25 13.273 1 93.75 99 LYS B N 1
ATOM 2045 C CA . LYS B 1 99 ? 20.5 12.328 13.898 1 93.75 99 LYS B CA 1
ATOM 2046 C C . LYS B 1 99 ? 19.234 12.633 13.109 1 93.75 99 LYS B C 1
ATOM 2048 O O . LYS B 1 99 ? 18.188 12.922 13.695 1 93.75 99 LYS B O 1
ATOM 2053 N N . ASN B 1 100 ? 19.344 12.539 11.82 1 95.88 100 ASN B N 1
ATOM 2054 C CA . ASN B 1 100 ? 18.297 13.148 11.016 1 95.88 100 ASN B CA 1
ATOM 2055 C C . ASN B 1 100 ? 17.438 12.094 10.32 1 95.88 100 ASN B C 1
ATOM 2057 O O . ASN B 1 100 ? 16.359 12.406 9.797 1 95.88 100 ASN B O 1
ATOM 2061 N N . ILE B 1 101 ? 17.797 10.859 10.297 1 94.38 101 ILE B N 1
ATOM 2062 C CA . ILE B 1 101 ? 16.938 9.805 9.758 1 94.38 101 ILE B CA 1
ATOM 2063 C C . ILE B 1 101 ? 16.25 9.062 10.898 1 94.38 101 ILE B C 1
ATOM 2065 O O . ILE B 1 101 ? 16.922 8.406 11.711 1 94.38 101 ILE B O 1
ATOM 2069 N N . LYS B 1 102 ? 14.992 9.125 10.938 1 93.25 102 LYS B N 1
ATOM 2070 C CA . LYS B 1 102 ? 14.211 8.555 12.039 1 93.25 102 LYS B CA 1
ATOM 2071 C C . LYS B 1 102 ? 13.703 7.16 11.688 1 93.25 102 LYS B C 1
ATOM 2073 O O . LYS B 1 102 ? 13.352 6.379 12.57 1 93.25 102 LYS B O 1
ATOM 2078 N N . GLY B 1 103 ? 13.625 6.895 10.336 1 92.62 103 GLY B N 1
ATOM 2079 C CA . GLY B 1 103 ? 13.172 5.57 9.945 1 92.62 103 GLY B CA 1
ATOM 2080 C C . GLY B 1 103 ? 12.844 5.461 8.469 1 92.62 103 GLY B C 1
ATOM 2081 O O . GLY B 1 103 ? 12.906 6.453 7.742 1 92.62 103 GLY B O 1
ATOM 2082 N N . LEU B 1 104 ? 12.609 4.203 8.109 1 93.75 104 LEU B N 1
ATOM 2083 C CA . LEU B 1 104 ? 12.195 3.887 6.75 1 93.75 104 LEU B CA 1
ATOM 2084 C C . LEU B 1 104 ? 10.773 3.332 6.73 1 93.75 104 LEU B C 1
ATOM 2086 O O . LEU B 1 104 ? 10.297 2.807 7.738 1 93.75 104 LEU B O 1
ATOM 2090 N N . HIS B 1 105 ? 10.086 3.537 5.629 1 94.5 105 HIS B N 1
ATOM 2091 C CA . HIS B 1 105 ? 8.766 2.951 5.449 1 94.5 105 HIS B CA 1
ATOM 2092 C C . HIS B 1 105 ? 8.484 2.65 3.98 1 94.5 105 HIS B C 1
ATOM 2094 O O . HIS B 1 105 ? 9.141 3.201 3.094 1 94.5 105 HIS B O 1
ATOM 2100 N N . VAL B 1 106 ? 7.496 1.769 3.824 1 96.25 106 VAL B N 1
ATOM 2101 C CA . VAL B 1 106 ? 7.121 1.403 2.461 1 96.25 106 VAL B CA 1
ATOM 2102 C C . VAL B 1 106 ? 5.902 2.211 2.025 1 96.25 106 VAL B C 1
ATOM 2104 O O . VAL B 1 106 ? 4.941 2.352 2.783 1 96.25 106 VAL B O 1
ATOM 2107 N N . LEU B 1 107 ? 6.012 2.76 0.87 1 96.44 107 LEU B N 1
ATOM 2108 C CA . LEU B 1 107 ? 4.91 3.506 0.269 1 96.44 107 LEU B CA 1
ATOM 2109 C C . LEU B 1 107 ? 4.27 2.711 -0.862 1 96.44 107 LEU B C 1
ATOM 2111 O O . LEU B 1 107 ? 4.965 2.049 -1.636 1 96.44 107 LEU B O 1
ATOM 2115 N N . PHE B 1 108 ? 2.986 2.756 -0.84 1 96.88 108 PHE B N 1
ATOM 2116 C CA . PHE B 1 108 ? 2.201 2.09 -1.873 1 96.88 108 PHE B CA 1
ATOM 2117 C C . PHE B 1 108 ? 1.329 3.092 -2.621 1 96.88 108 PHE B C 1
ATOM 2119 O O . PHE B 1 108 ? 0.655 3.918 -2.002 1 96.88 108 PHE B O 1
ATOM 2126 N N . GLN B 1 109 ? 1.446 2.932 -3.945 1 95.94 109 GLN B N 1
ATOM 2127 C CA . GLN B 1 109 ? 0.578 3.727 -4.809 1 95.94 109 GLN B CA 1
ATOM 2128 C C . GLN B 1 109 ? -0.215 2.834 -5.762 1 95.94 109 GLN B C 1
ATOM 2130 O O . GLN B 1 109 ? 0.34 2.293 -6.719 1 95.94 109 GLN B O 1
ATOM 2135 N N . PRO B 1 110 ? -1.512 2.76 -5.516 1 95.06 110 PRO B N 1
ATOM 2136 C CA . PRO B 1 110 ? -2.314 1.969 -6.453 1 95.06 110 PRO B CA 1
ATOM 2137 C C . PRO B 1 110 ? -2.205 2.467 -7.891 1 95.06 110 PRO B C 1
ATOM 2139 O O . PRO B 1 110 ? -2.094 3.674 -8.125 1 95.06 110 PRO B O 1
ATOM 2142 N N . GLU B 1 111 ? -2.266 1.532 -8.805 1 94.69 111 GLU B N 1
ATOM 2143 C CA . GLU B 1 111 ? -2.191 1.918 -10.211 1 94.69 111 GLU B CA 1
ATOM 2144 C C . GLU B 1 111 ? -3.459 2.643 -10.648 1 94.69 111 GLU B C 1
ATOM 2146 O O . GLU B 1 111 ? -4.566 2.262 -10.266 1 94.69 111 GLU B O 1
ATOM 2151 N N . VAL B 1 112 ? -3.254 3.75 -11.391 1 90.38 112 VAL B N 1
ATOM 2152 C CA . VAL B 1 112 ? -4.367 4.492 -11.977 1 90.38 112 VAL B CA 1
ATOM 2153 C C . VAL B 1 112 ? -4.25 4.473 -13.5 1 90.38 112 VAL B C 1
ATOM 2155 O O . VAL B 1 112 ? -3.195 4.793 -14.055 1 90.38 112 VAL B O 1
ATOM 2158 N N . LYS B 1 113 ? -5.266 3.939 -14.086 1 84.5 113 LYS B N 1
ATOM 2159 C CA . LYS B 1 113 ? -5.312 3.936 -15.539 1 84.5 113 LYS B CA 1
ATOM 2160 C C . LYS B 1 113 ? -6.277 4.996 -16.062 1 84.5 113 LYS B C 1
ATOM 2162 O O . LYS B 1 113 ? -7.395 5.129 -15.555 1 84.5 113 LYS B O 1
ATOM 2167 N N . THR B 1 114 ? -5.734 5.949 -16.812 1 81.12 114 THR B N 1
ATOM 2168 C CA . THR B 1 114 ? -6.59 6.961 -17.422 1 81.12 114 THR B CA 1
ATOM 2169 C C . THR B 1 114 ? -7.004 6.543 -18.828 1 81.12 114 THR B C 1
ATOM 2171 O O . THR B 1 114 ? -6.16 6.16 -19.641 1 81.12 114 THR B O 1
ATOM 2174 N N . ASP B 1 115 ? -8.195 6.305 -19.078 1 70.94 115 ASP B N 1
ATOM 2175 C CA . ASP B 1 115 ? -8.664 5.914 -20.406 1 70.94 115 ASP B CA 1
ATOM 2176 C C . ASP B 1 115 ? -8.789 7.129 -21.328 1 70.94 115 ASP B C 1
ATOM 2178 O O . ASP B 1 115 ? -8.492 8.258 -20.922 1 70.94 115 ASP B O 1
ATOM 2182 N N . GLY B 1 116 ? -8.938 6.855 -22.656 1 71.88 116 GLY B N 1
ATOM 2183 C CA . GLY B 1 116 ? -9.031 7.883 -23.672 1 71.88 116 GLY B CA 1
ATOM 2184 C C . GLY B 1 116 ? -10.047 8.961 -23.344 1 71.88 116 GLY B C 1
ATOM 2185 O O . GLY B 1 116 ? -9.93 10.094 -23.812 1 71.88 116 GLY B O 1
ATOM 2186 N N . SER B 1 117 ? -10.945 8.68 -22.578 1 74.25 117 SER B N 1
ATOM 2187 C CA . SER B 1 117 ? -11.992 9.625 -22.234 1 74.25 117 SER B CA 1
ATOM 2188 C C . SER B 1 117 ? -11.594 10.477 -21.031 1 74.25 117 SER B C 1
ATOM 2190 O O . SER B 1 117 ? -12.305 11.406 -20.656 1 74.25 117 SER B O 1
ATOM 2192 N N . GLY B 1 118 ? -10.438 10.125 -20.406 1 73.31 118 GLY B N 1
ATOM 2193 C CA . GLY B 1 118 ? -10.008 10.891 -19.25 1 73.31 118 GLY B CA 1
ATOM 2194 C C . GLY B 1 118 ? -10.43 10.273 -17.922 1 73.31 118 GLY B C 1
ATOM 2195 O O . GLY B 1 118 ? -10.102 10.789 -16.859 1 73.31 118 GLY B O 1
ATOM 2196 N N . LEU B 1 119 ? -11.156 9.156 -18.109 1 70.44 119 LEU B N 1
ATOM 2197 C CA . LEU B 1 119 ? -11.617 8.516 -16.875 1 70.44 119 LEU B CA 1
ATOM 2198 C C . LEU B 1 119 ? -10.469 7.785 -16.188 1 70.44 119 LEU B C 1
ATOM 2200 O O . LEU B 1 119 ? -9.75 7.012 -16.812 1 70.44 119 LEU B O 1
ATOM 2204 N N . ARG B 1 120 ? -10.242 8.242 -14.906 1 77.94 120 ARG B N 1
ATOM 2205 C CA . ARG B 1 120 ? -9.203 7.602 -14.109 1 77.94 120 ARG B CA 1
ATOM 2206 C C . ARG B 1 120 ? -9.734 6.363 -13.406 1 77.94 120 ARG B C 1
ATOM 2208 O O . ARG B 1 120 ? -10.68 6.449 -12.617 1 77.94 120 ARG B O 1
ATOM 2215 N N . GLN B 1 121 ? -9.312 5.172 -13.93 1 78.56 121 GLN B N 1
ATOM 2216 C CA . GLN B 1 121 ? -9.648 3.91 -13.281 1 78.56 121 GLN B CA 1
ATOM 2217 C C . GLN B 1 121 ? -8.594 3.535 -12.234 1 78.56 121 GLN B C 1
ATOM 2219 O O . GLN B 1 121 ? -7.406 3.422 -12.555 1 78.56 121 GLN B O 1
ATOM 2224 N N . LYS B 1 122 ? -9.086 3.514 -11.031 1 85 122 LYS B N 1
ATOM 2225 C CA . LYS B 1 122 ? -8.188 3.125 -9.953 1 85 122 LYS B CA 1
ATOM 2226 C C . LYS B 1 122 ? -8.281 1.628 -9.672 1 85 122 LYS B C 1
ATOM 2228 O O . LYS B 1 122 ? -9.375 1.078 -9.555 1 85 122 LYS B O 1
ATOM 2233 N N . THR B 1 123 ? -7.168 1.091 -9.633 1 86.81 123 THR B N 1
ATOM 2234 C CA . THR B 1 123 ? -7.094 -0.345 -9.383 1 86.81 123 THR B CA 1
ATOM 2235 C C . THR B 1 123 ? -7.816 -0.706 -8.086 1 86.81 123 THR B C 1
ATOM 2237 O O . THR B 1 123 ? -7.75 0.037 -7.102 1 86.81 123 THR B O 1
ATOM 2240 N N . PHE B 1 124 ? -8.555 -1.809 -8.078 1 91.31 124 PHE B N 1
ATOM 2241 C CA . PHE B 1 124 ? -9.219 -2.461 -6.953 1 91.31 124 PHE B CA 1
ATOM 2242 C C . PHE B 1 124 ? -10.547 -1.788 -6.641 1 91.31 124 PHE B C 1
ATOM 2244 O O . PHE B 1 124 ? -11.359 -2.324 -5.879 1 91.31 124 PHE B O 1
ATOM 2251 N N . ILE B 1 125 ? -10.742 -0.538 -7.215 1 90.81 125 ILE B N 1
ATOM 2252 C CA . ILE B 1 125 ? -11.945 0.131 -6.75 1 90.81 125 ILE B CA 1
ATOM 2253 C C . ILE B 1 125 ? -12.883 0.396 -7.93 1 90.81 125 ILE B C 1
ATOM 2255 O O . ILE B 1 125 ? -14.047 0.76 -7.738 1 90.81 125 ILE B O 1
ATOM 2259 N N . THR B 1 126 ? -12.336 0.236 -9.125 1 86.62 126 THR B N 1
ATOM 2260 C CA . THR B 1 126 ? -13.203 0.439 -10.281 1 86.62 126 THR B CA 1
ATOM 2261 C C . THR B 1 126 ? -14.414 -0.484 -10.219 1 86.62 126 THR B C 1
ATOM 2263 O O . THR B 1 126 ? -14.273 -1.692 -10.023 1 86.62 126 THR B O 1
ATOM 2266 N N . GLY B 1 127 ? -15.602 0.115 -10.336 1 85.94 127 GLY B N 1
ATOM 2267 C CA . GLY B 1 127 ? -16.828 -0.669 -10.312 1 85.94 127 GLY B CA 1
ATOM 2268 C C . GLY B 1 127 ? -17.344 -0.932 -8.914 1 85.94 127 GLY B C 1
ATOM 2269 O O . GLY B 1 127 ? -18.344 -1.637 -8.734 1 85.94 127 GLY B O 1
ATOM 2270 N N . CYS B 1 128 ? -16.766 -0.392 -7.996 1 90.62 128 CYS B N 1
ATOM 2271 C CA . CYS B 1 128 ? -17.141 -0.606 -6.602 1 90.62 128 CYS B CA 1
ATOM 2272 C C . CYS B 1 128 ? -18.359 0.222 -6.227 1 90.62 128 CYS B C 1
ATOM 2274 O O . CYS B 1 128 ? -18.484 1.371 -6.652 1 90.62 128 CYS B O 1
ATOM 2276 N N . SER B 1 129 ? -19.219 -0.4 -5.477 1 93 129 SER B N 1
ATOM 2277 C CA . SER B 1 129 ? -20.359 0.302 -4.898 1 93 129 SER B CA 1
ATOM 2278 C C . SER B 1 129 ? -20.25 0.395 -3.381 1 93 129 SER B C 1
ATOM 2280 O O . SER B 1 129 ? -19.422 -0.284 -2.775 1 93 129 SER B O 1
ATOM 2282 N N . VAL B 1 130 ? -21.016 1.338 -2.84 1 94.81 130 VAL B N 1
ATOM 2283 C CA . VAL B 1 130 ? -21 1.52 -1.392 1 94.81 130 VAL B CA 1
ATOM 2284 C C . VAL B 1 130 ? -22.406 1.314 -0.836 1 94.81 130 VAL B C 1
ATOM 2286 O O . VAL B 1 130 ? -23.391 1.737 -1.449 1 94.81 130 VAL B O 1
ATOM 2289 N N . GLN B 1 131 ? -22.453 0.636 0.246 1 94.44 131 GLN B N 1
ATOM 2290 C CA . GLN B 1 131 ? -23.734 0.374 0.898 1 94.44 131 GLN B CA 1
ATOM 2291 C C . GLN B 1 131 ? -23.609 0.483 2.416 1 94.44 131 GLN B C 1
ATOM 2293 O O . GLN B 1 131 ? -22.578 0.111 2.988 1 94.44 131 GLN B O 1
ATOM 2298 N N . GLU B 1 132 ? -24.688 1.009 3.027 1 93.38 132 GLU B N 1
ATOM 2299 C CA . GLU B 1 132 ? -24.688 1.053 4.488 1 93.38 132 GLU B CA 1
ATOM 2300 C C . GLU B 1 132 ? -24.703 -0.353 5.082 1 93.38 132 GLU B C 1
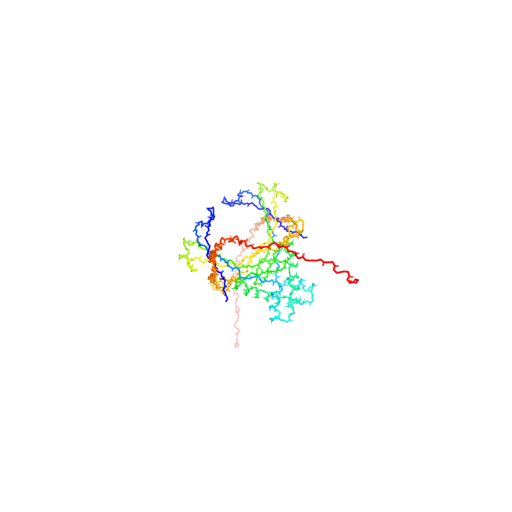ATOM 2302 O O . GLU B 1 132 ? -25.422 -1.226 4.605 1 93.38 132 GLU B O 1
ATOM 2307 N N . ALA B 1 133 ? -23.906 -0.553 6.137 1 93.25 133 ALA B N 1
ATOM 2308 C CA . ALA B 1 133 ? -23.844 -1.857 6.789 1 93.25 133 ALA B CA 1
ATOM 2309 C C . ALA B 1 133 ? -25.156 -2.186 7.484 1 93.25 133 ALA B C 1
ATOM 2311 O O . ALA B 1 133 ? -25.812 -1.301 8.039 1 93.25 133 ALA B O 1
ATOM 2312 N N . PRO B 1 134 ? -25.516 -3.418 7.41 1 84 134 PRO B N 1
ATOM 2313 C CA . PRO B 1 134 ? -26.734 -3.799 8.133 1 84 134 PRO B CA 1
ATOM 2314 C C . PRO B 1 134 ? -26.625 -3.566 9.633 1 84 134 PRO B C 1
ATOM 2316 O O . PRO B 1 134 ? -25.531 -3.689 10.211 1 84 134 PRO B O 1
ATOM 2319 N N . LYS B 1 135 ? -27.547 -2.855 10.25 1 71.56 135 LYS B N 1
ATOM 2320 C CA . LYS B 1 135 ? -27.578 -2.555 11.68 1 71.56 135 LYS B CA 1
ATOM 2321 C C . LYS B 1 135 ? -27.625 -3.836 12.508 1 71.56 135 LYS B C 1
ATOM 2323 O O . LYS B 1 135 ? -28.297 -4.801 12.125 1 71.56 135 LYS B O 1
ATOM 2328 N N . ASN B 1 136 ? -26.469 -4.227 13.008 1 55.53 136 ASN B N 1
ATOM 2329 C CA . ASN B 1 136 ? -26.656 -5.305 13.977 1 55.53 136 ASN B CA 1
ATOM 2330 C C . ASN B 1 136 ? -27.672 -4.922 15.047 1 55.53 136 ASN B C 1
ATOM 2332 O O . ASN B 1 136 ? -27.516 -3.893 15.711 1 55.53 136 ASN B O 1
ATOM 2336 N N . ASP B 1 137 ? -28.891 -4.93 14.727 1 46.09 137 ASP B N 1
ATOM 2337 C CA . ASP B 1 137 ? -29.812 -4.754 15.844 1 46.09 137 ASP B CA 1
ATOM 2338 C C . ASP B 1 137 ? -29.391 -5.594 17.047 1 46.09 137 ASP B C 1
ATOM 2340 O O . ASP B 1 137 ? -29.578 -6.812 17.062 1 46.09 137 ASP B O 1
ATOM 2344 N N . VAL B 1 138 ? -28.156 -5.605 17.422 1 42.5 138 VAL B N 1
ATOM 2345 C CA . VAL B 1 138 ? -28.047 -6.219 18.734 1 42.5 138 VAL B CA 1
ATOM 2346 C C . VAL B 1 138 ? -29.125 -5.652 19.672 1 42.5 138 VAL B C 1
ATOM 2348 O O . VAL B 1 138 ? -29.234 -4.434 19.844 1 42.5 138 VAL B O 1
ATOM 2351 N N . ASP B 1 139 ? -30.219 -6.234 19.625 1 38.94 139 ASP B N 1
ATOM 2352 C CA . ASP B 1 139 ? -31.109 -6.035 20.766 1 38.94 139 ASP B CA 1
ATOM 2353 C C . ASP B 1 139 ? -30.328 -5.984 22.078 1 38.94 139 ASP B C 1
ATOM 2355 O O . ASP B 1 139 ? -29.828 -7.012 22.547 1 38.94 139 ASP B O 1
ATOM 2359 N N . THR B 1 140 ? -29.516 -5.102 22.297 1 40.97 140 THR B N 1
ATOM 2360 C CA . THR B 1 140 ? -28.828 -4.891 23.562 1 40.97 140 THR B CA 1
ATOM 2361 C C . THR B 1 140 ? -29.828 -4.754 24.719 1 40.97 140 THR B C 1
ATOM 2363 O O . THR B 1 140 ? -29.5 -4.211 25.766 1 40.97 140 THR B O 1
ATOM 2366 N N . THR B 1 141 ? -31.078 -4.992 24.391 1 39.47 141 THR B N 1
ATOM 2367 C CA . THR B 1 141 ? -31.984 -5.078 25.547 1 39.47 141 THR B CA 1
ATOM 2368 C C . THR B 1 141 ? -31.516 -6.164 26.5 1 39.47 141 THR B C 1
ATOM 2370 O O . THR B 1 141 ? -31.422 -7.332 26.125 1 39.47 141 THR B O 1
ATOM 2373 N N . LYS B 1 142 ? -30.609 -5.793 27.234 1 36.97 142 LYS B N 1
ATOM 2374 C CA . LYS B 1 142 ? -30.312 -6.691 28.359 1 36.97 142 LYS B CA 1
ATOM 2375 C C . LYS B 1 142 ? -31.578 -7.414 28.812 1 36.97 142 LYS B C 1
ATOM 2377 O O . LYS B 1 142 ? -32.625 -6.781 29.031 1 36.97 142 LYS B O 1
ATOM 2382 N N . PRO B 1 143 ? -31.719 -8.672 28.5 1 36.31 143 PRO B N 1
ATOM 2383 C CA . PRO B 1 143 ? -32.906 -9.266 29.109 1 36.31 143 PRO B CA 1
ATOM 2384 C C . PRO B 1 143 ? -33.125 -8.797 30.547 1 36.31 143 PRO B C 1
ATOM 2386 O O . PRO B 1 143 ? -32.188 -8.68 31.312 1 36.31 143 PRO B O 1
ATOM 2389 N N . ALA B 1 144 ? -34.031 -7.914 30.75 1 33.62 144 ALA B N 1
ATOM 2390 C CA . ALA B 1 144 ? -34.406 -7.621 32.125 1 33.62 144 ALA B CA 1
ATOM 2391 C C . ALA B 1 144 ? -34.406 -8.891 32.969 1 33.62 144 ALA B C 1
ATOM 2393 O O . ALA B 1 144 ? -35.062 -9.875 32.625 1 33.62 144 ALA B O 1
ATOM 2394 N N . ASN B 1 145 ? -33.156 -9.258 33.5 1 30.77 145 ASN B N 1
ATOM 2395 C CA . ASN B 1 145 ? -33.156 -10.305 34.531 1 30.77 145 ASN B CA 1
ATOM 2396 C C . ASN B 1 145 ? -34.406 -10.289 35.344 1 30.77 145 ASN B C 1
ATOM 2398 O O . ASN B 1 145 ? -34.719 -9.312 36.031 1 30.77 145 ASN B O 1
ATOM 2402 N N . SER B 1 146 ? -35.469 -10.773 34.781 1 29.98 146 SER B N 1
ATOM 2403 C CA . SER B 1 146 ? -36.531 -11.086 35.719 1 29.98 146 SER B CA 1
ATOM 2404 C C . SER B 1 146 ? -36 -11.625 37.031 1 29.98 146 SER B C 1
ATOM 2406 O O . SER B 1 146 ? -35.219 -12.578 37.062 1 29.98 146 SER B O 1
ATOM 2408 N N . GLY B 1 147 ? -35.688 -10.68 37.938 1 27.02 147 GLY B N 1
ATOM 2409 C CA . GLY B 1 147 ? -35.438 -10.93 39.344 1 27.02 147 GLY B CA 1
ATOM 2410 C C . GLY B 1 147 ? -36.188 -12.125 39.906 1 27.02 147 GLY B C 1
ATOM 2411 O O . GLY B 1 147 ? -37.438 -12.18 39.781 1 27.02 147 GLY B O 1
ATOM 2412 N N . SER B 1 148 ? -35.594 -13.32 39.625 1 30.06 148 SER B N 1
ATOM 2413 C CA . SER B 1 148 ? -36.031 -14.523 40.312 1 30.06 148 SER B CA 1
ATOM 2414 C C . SER B 1 148 ? -36.531 -14.195 41.719 1 30.06 148 SER B C 1
ATOM 2416 O O . SER B 1 148 ? -35.812 -13.594 42.5 1 30.06 148 SER B O 1
ATOM 2418 N N . ASN B 1 149 ? -37.812 -13.836 41.812 1 25.77 149 ASN B N 1
ATOM 2419 C CA . ASN B 1 149 ? -38.469 -13.797 43.094 1 25.77 149 ASN B CA 1
ATOM 2420 C C . ASN B 1 149 ? -38.094 -15.008 43.938 1 25.77 149 ASN B C 1
ATOM 2422 O O . ASN B 1 149 ? -38.375 -16.156 43.562 1 25.77 149 ASN B O 1
ATOM 2426 N N . GLY B 1 150 ? -36.812 -14.992 44.344 1 25.94 150 GLY B N 1
ATOM 2427 C CA . GLY B 1 150 ? -36.406 -15.922 45.406 1 25.94 150 GLY B CA 1
ATOM 2428 C C . GLY B 1 150 ? -37.5 -16.156 46.438 1 25.94 150 GLY B C 1
ATOM 2429 O O . GLY B 1 150 ? -37.844 -15.242 47.188 1 25.94 150 GLY B O 1
ATOM 2430 N N . GLY B 1 151 ? -38.594 -16.75 45.906 1 24.09 151 GLY B N 1
ATOM 2431 C CA . GLY B 1 151 ? -39.562 -17.172 46.906 1 24.09 151 GLY B CA 1
ATOM 2432 C C . GLY B 1 151 ? -38.906 -17.781 48.156 1 24.09 151 GLY B C 1
ATOM 2433 O O . GLY B 1 151 ? -37.938 -18.547 48.031 1 24.09 151 GLY B O 1
ATOM 2434 N N . GLY B 1 152 ? -38.812 -16.875 49.156 1 24.03 152 GLY B N 1
ATOM 2435 C CA . GLY B 1 152 ? -38.438 -17.156 50.531 1 24.03 152 GLY B CA 1
ATOM 2436 C C . GLY B 1 152 ? -39.031 -18.469 51.031 1 24.03 152 GLY B C 1
ATOM 2437 O O . GLY B 1 152 ? -40.25 -18.625 51.125 1 24.03 152 GLY B O 1
ATOM 2438 N N . ASN B 1 153 ? -38.469 -19.547 50.375 1 23.52 153 ASN B N 1
ATOM 2439 C CA . ASN B 1 153 ? -38.875 -20.828 50.969 1 23.52 153 ASN B CA 1
ATOM 2440 C C . ASN B 1 153 ? -38.906 -20.734 52.5 1 23.52 153 ASN B C 1
ATOM 2442 O O . ASN B 1 153 ? -37.969 -20.188 53.125 1 23.52 153 ASN B O 1
ATOM 2446 N N . GLY B 1 154 ? -40.094 -20.609 52.938 1 21.17 154 GLY B N 1
ATOM 2447 C CA . GLY B 1 154 ? -40.5 -20.656 54.344 1 21.17 154 GLY B CA 1
ATOM 2448 C C .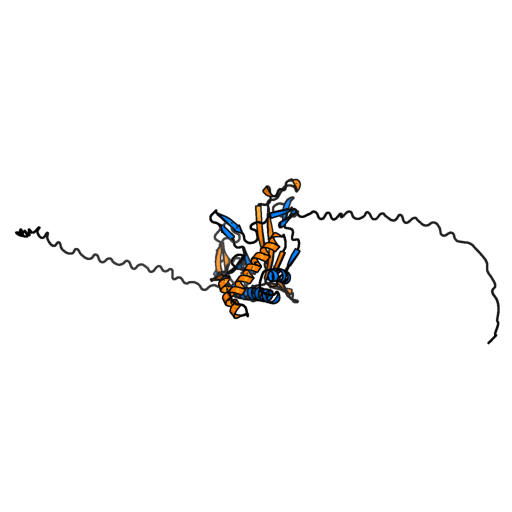 GLY B 1 154 ? -39.719 -21.656 55.156 1 21.17 154 GLY B C 1
ATOM 2449 O O . GLY B 1 154 ? -39.094 -22.547 54.594 1 21.17 154 GLY B O 1
ATOM 2450 N N . GLY B 1 155 ? -39.562 -21.266 56.375 1 21.98 155 GLY B N 1
ATOM 2451 C CA . GLY B 1 155 ? -38.938 -21.641 57.625 1 21.98 155 GLY B CA 1
ATOM 2452 C C . GLY B 1 155 ? -39.219 -23.078 58.031 1 21.98 155 GLY B C 1
ATOM 2453 O O . GLY B 1 155 ? -40.344 -23.406 58.406 1 21.98 155 GLY B O 1
ATOM 2454 N N . SER B 1 156 ? -38.875 -24.031 57 1 21.33 156 SER B N 1
ATOM 2455 C CA . SER B 1 156 ? -39.156 -25.359 57.531 1 21.33 156 SER B CA 1
ATOM 2456 C C . SER B 1 156 ? -38.625 -25.484 58.969 1 21.33 156 SER B C 1
ATOM 2458 O O . SER B 1 156 ? -37.625 -24.844 59.312 1 21.33 156 SER B O 1
ATOM 2460 N N . THR B 1 157 ? -39.531 -26.141 59.719 1 21.52 157 THR B N 1
ATOM 2461 C CA . THR B 1 157 ? -39.656 -26.5 61.125 1 21.52 157 THR B CA 1
ATOM 2462 C C . THR B 1 157 ? -38.406 -27.234 61.594 1 21.52 157 THR B C 1
ATOM 2464 O O . THR B 1 157 ? -37.656 -27.781 60.781 1 21.52 157 THR B O 1
ATOM 2467 N N . GLN B 1 158 ? -38.156 -27.156 62.812 1 19.52 158 GLN B N 1
ATOM 2468 C CA . GLN B 1 158 ? -37.188 -27.281 63.906 1 19.52 158 GLN B CA 1
ATOM 2469 C C . GLN B 1 158 ? -36.75 -28.734 64.062 1 19.52 158 GLN B C 1
ATOM 2471 O O . GLN B 1 158 ? -35.844 -29.031 64.875 1 19.52 158 GLN B O 1
ATOM 2476 N N . PRO B 1 159 ? -37.062 -29.703 63.062 1 20.83 159 PRO B N 1
ATOM 2477 C CA . PRO B 1 159 ? -37.156 -30.781 64.062 1 20.83 159 PRO B CA 1
ATOM 2478 C C . PRO B 1 159 ? -35.906 -30.953 64.875 1 20.83 159 PRO B C 1
ATOM 2480 O O . PRO B 1 159 ? -34.812 -30.5 64.438 1 20.83 159 PRO B O 1
ATOM 2483 N N . SER B 1 160 ? -36.156 -31.578 66.062 1 20.64 160 SER B N 1
ATOM 2484 C CA . SER B 1 160 ? -35.5 -31.875 67.312 1 20.64 160 SER B CA 1
ATOM 2485 C C . SER B 1 160 ? -34.25 -32.719 67.125 1 20.64 160 SER B C 1
ATOM 2487 O O . SER B 1 160 ? -34.094 -33.375 66.062 1 20.64 160 SER B O 1
ATOM 2489 N N . ASN B 1 161 ? -33.375 -32.594 68 1 19.88 161 ASN B N 1
ATOM 2490 C CA . ASN B 1 161 ? -32.031 -32.844 68.5 1 19.88 161 ASN B CA 1
ATOM 2491 C C . ASN B 1 161 ? -31.734 -34.344 68.562 1 19.88 161 ASN B C 1
ATOM 2493 O O . ASN B 1 161 ? -31.281 -34.812 69.625 1 19.88 161 ASN B O 1
ATOM 2497 N N . GLY B 1 162 ? -32.406 -35.156 67.562 1 18.97 162 GLY B N 1
ATOM 2498 C CA . GLY B 1 162 ? -32.312 -36.5 68.125 1 18.97 162 GLY B CA 1
ATOM 2499 C C . GLY B 1 162 ? -30.875 -36.875 68.5 1 18.97 162 GLY B C 1
ATOM 2500 O O . GLY B 1 162 ? -29.922 -36.281 68 1 18.97 162 GLY B O 1
ATOM 2501 N N . GLY B 1 163 ? -30.812 -37.875 69.438 1 20.09 163 GLY B N 1
ATOM 2502 C CA . GLY B 1 163 ? -30 -38.5 70.5 1 20.09 163 GLY B CA 1
ATOM 2503 C C . GLY B 1 163 ? -28.812 -39.281 69.938 1 20.09 163 GLY B C 1
ATOM 2504 O O . GLY B 1 163 ? -28.797 -39.594 68.75 1 20.09 163 GLY B O 1
ATOM 2505 N N . ASN B 1 164 ? -27.703 -39.156 70.562 1 19.67 164 ASN B N 1
ATOM 2506 C CA . ASN B 1 164 ? -26.312 -39.594 70.688 1 19.67 164 ASN B CA 1
ATOM 2507 C C . ASN B 1 164 ? -26.172 -41.094 70.625 1 19.67 164 ASN B C 1
ATOM 2509 O O . ASN B 1 164 ? -25.109 -41.656 70.938 1 19.67 164 ASN B O 1
ATOM 2513 N N . GLY B 1 165 ? -27.156 -41.906 70.062 1 18.36 165 GLY B N 1
ATOM 2514 C CA . GLY B 1 165 ? -27.031 -43.219 70.688 1 18.36 165 GLY B CA 1
ATOM 2515 C C . GLY B 1 165 ? -25.672 -43.844 70.438 1 18.36 165 GLY B C 1
ATOM 2516 O O . GLY B 1 165 ? -24.906 -43.406 69.625 1 18.36 165 GLY B O 1
ATOM 2517 N N . GLY B 1 166 ? -25.422 -45.031 71.25 1 19.56 166 GLY B N 1
ATOM 2518 C CA . GLY B 1 166 ? -24.609 -45.938 72 1 19.56 166 GLY B CA 1
ATOM 2519 C C . GLY B 1 166 ? -23.828 -46.938 71.188 1 19.56 166 GLY B C 1
ATOM 2520 O O . GLY B 1 166 ? -22.969 -47.656 71.688 1 19.56 166 GLY B O 1
ATOM 2521 N N . GLY B 1 167 ? -24.078 -47.406 69.938 1 19.45 167 GLY B N 1
ATOM 2522 C CA . GLY B 1 167 ? -23.984 -48.875 69.938 1 19.45 167 GLY B CA 1
ATOM 2523 C C . GLY B 1 167 ? -22.547 -49.375 70.125 1 19.45 167 GLY B C 1
ATOM 2524 O O . GLY B 1 167 ? -21.609 -48.688 69.688 1 19.45 167 GLY B O 1
ATOM 2525 N N . SER B 1 168 ? -22.297 -50.531 71 1 21.91 168 SER B N 1
ATOM 2526 C CA . SER B 1 168 ? -21.375 -51.438 71.688 1 21.91 168 SER B CA 1
ATOM 2527 C C . SER B 1 168 ? -20.703 -52.375 70.75 1 21.91 168 SER B C 1
ATOM 2529 O O . SER B 1 168 ? -19.922 -53.25 71.125 1 21.91 168 SER B O 1
ATOM 2531 N N . HIS B 1 169 ? -20.516 -52.375 69.5 1 21.5 169 HIS B N 1
ATOM 2532 C CA . HIS B 1 169 ? -20.219 -53.719 69.062 1 21.5 169 HIS B CA 1
ATOM 2533 C C . HIS B 1 169 ? -19.016 -54.312 69.812 1 21.5 169 HIS B C 1
ATOM 2535 O O . HIS B 1 169 ? -18.125 -53.594 70.188 1 21.5 169 HIS B O 1
ATOM 2541 N N . GLU B 1 170 ? -18.969 -55.844 70.062 1 22.25 170 GLU B N 1
ATOM 2542 C CA . GLU B 1 170 ? -18.516 -57.125 70.625 1 22.25 170 GLU B CA 1
ATOM 2543 C C . GLU B 1 170 ? -17.125 -57.469 70.125 1 22.25 170 GLU B C 1
ATOM 2545 O O . GLU B 1 170 ? -16.781 -57.156 68.938 1 22.25 170 GLU B O 1
ATOM 2550 N N . PRO B 1 171 ? -16.328 -58.281 71 1 27.78 171 PRO B N 1
ATOM 2551 C CA . PRO B 1 171 ? -14.953 -58.75 71.188 1 27.78 171 PRO B CA 1
ATOM 2552 C C . PRO B 1 171 ? -14.609 -59.906 70.25 1 27.78 171 PRO B C 1
ATOM 2554 O O . PRO B 1 171 ? -15.312 -60.906 70.188 1 27.78 171 PRO B O 1
ATOM 2557 N N . ILE B 1 172 ? -14.57 -60.125 69.062 1 23.5 172 ILE B N 1
ATOM 2558 C CA . ILE B 1 172 ? -14.109 -61.438 68.625 1 23.5 172 ILE B CA 1
ATOM 2559 C C . ILE B 1 172 ? -12.844 -61.812 69.375 1 23.5 172 ILE B C 1
ATOM 2561 O O . ILE B 1 172 ? -12.023 -60.969 69.688 1 23.5 172 ILE B O 1
ATOM 2565 N N . GLY B 1 173 ? -12.609 -63.344 69.875 1 23.64 173 GLY B N 1
ATOM 2566 C CA . GLY B 1 173 ? -12.102 -64.625 70.375 1 23.64 173 GLY B CA 1
ATOM 2567 C C . GLY B 1 173 ? -10.82 -65.062 69.688 1 23.64 173 GLY B C 1
ATOM 2568 O O . GLY B 1 173 ? -9.859 -65.438 70.312 1 23.64 173 GLY B O 1
ATOM 2569 N N . ASP B 1 174 ? -10.344 -65.938 68.688 1 24.92 174 ASP B N 1
ATOM 2570 C CA . ASP B 1 174 ? -8.938 -66.25 68.625 1 24.92 174 ASP B CA 1
ATOM 2571 C C . ASP B 1 174 ? -8.062 -65.062 68.375 1 24.92 174 ASP B C 1
ATOM 2573 O O . ASP B 1 174 ? -8.484 -64.125 67.688 1 24.92 174 ASP B O 1
#

Solvent-accessible surface area (backbone atoms only — not comparable to full-atom values): 20558 Å² total; per-residue (Å²): 111,40,28,26,26,42,79,43,68,36,78,50,82,85,43,93,56,50,62,16,26,32,59,35,57,43,72,78,47,77,42,39,49,68,58,50,23,57,58,45,32,74,77,47,93,49,50,44,72,56,48,51,50,51,55,50,50,48,47,52,54,48,26,54,44,31,25,50,15,17,31,41,36,40,81,79,46,24,33,36,34,58,43,54,43,54,44,69,17,81,37,77,85,66,54,43,65,86,78,23,48,79,44,74,45,79,43,78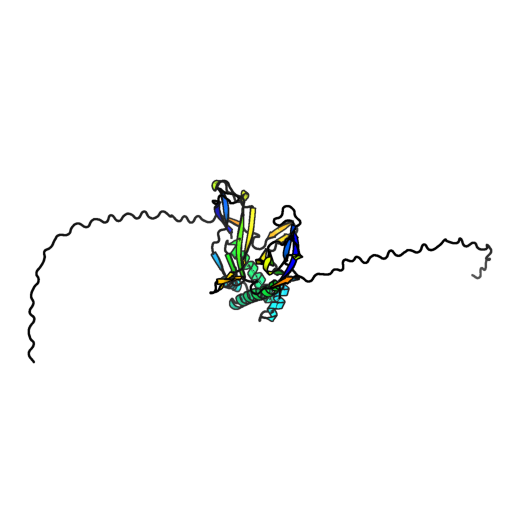,44,68,32,68,46,66,47,98,85,65,50,72,40,41,47,61,48,65,88,56,42,77,38,74,50,79,75,75,74,65,74,72,67,62,74,74,71,71,72,74,74,72,73,75,77,74,79,80,72,73,78,75,79,84,86,81,84,75,89,91,86,81,90,72,74,132,110,40,28,27,26,44,79,42,68,37,76,51,82,86,44,94,54,49,64,17,26,32,59,36,57,44,72,77,46,77,43,38,50,68,58,49,24,57,58,44,33,75,77,47,95,51,49,44,70,56,46,50,49,51,54,52,49,48,47,52,55,48,26,55,44,31,26,48,15,17,29,39,35,39,79,79,46,23,34,37,35,60,42,54,42,53,44,67,18,83,37,78,85,67,52,42,64,84,79,24,48,78,45,74,46,79,43,79,44,68,32,67,46,66,46,97,86,63,52,72,40,40,49,61,49,66,88,56,42,77,40,75,51,79,76,76,74,66,72,72,67,63,72,75,71,70,70,72,74,72,70,74,74,70,81,76,77,73,81,78,80,80,77,81,82,75,92,70,92,86,81,90,80,136

Organism: Xylanibacter ruminicola (strain ATCC 19189 / DSM 19721 / CIP 105475 / JCM 8958 / 23) (NCBI:txid264731)

Nearest PDB structures (foldseek):
  6n2l-assembly1_A-2  TM=8.370E-01  e=2.084E-04  Burkholderia ambifaria MC40-6
  1huu-assembly1_A-2  TM=8.162E-01  e=1.051E-03  Geobacillus stearothermophilus
  5fbm-assembly1_B  TM=7.381E-01  e=1.119E-03  Streptococcus mutans UA159
  3rhi-assembly1_B  TM=7.305E-01  e=1.267E-03  Bacillus anthracis str. Sterne
  1hue-assembly1_B  TM=7.261E-01  e=6.006E-03  Geobacillus stearothermophilus

Secondary structure (DSSP, 8-state):
-EEEEEEEE---TTSTTTT-EEEEEE--EEEEHHHHHHHHHTTSSS-HHHHHHHHHHHHHHHHHHHHTTEEEEETTTEEEEEEEEEPPBSSSTT--HHHHEEEEEEEEEE-EEE-TT--EEETTTTT-EEEEPP----------------------------------------/-EEEEEEEE---TTSTTTT-EEEEEE--EEEEHHHHHHHHHTTSSS-HHHHHHHHHHHHHHHHHHHHTTEEEEETTTEEEEEEEEEPPBSSSTT--HHHHEEEEEEEEEE-EEE-TT--EEETTTTT-EEEEPP----------------------------------------